Protein AF-A0A9X8VLL6-F1 (afdb_monomer_lite)

Radius of gyration: 23.76 Å; chains: 1; bounding box: 48×39×62 Å

Structure (mmCIF, N/CA/C/O backbone):
data_AF-A0A9X8VLL6-F1
#
_entry.id   AF-A0A9X8VLL6-F1
#
loop_
_atom_site.group_PDB
_atom_site.id
_atom_site.type_symbol
_atom_site.label_atom_id
_atom_site.label_alt_id
_atom_site.label_comp_id
_atom_site.label_asym_id
_atom_site.label_entity_id
_atom_site.label_seq_id
_atom_site.pdbx_PDB_ins_code
_atom_site.Cartn_x
_atom_site.Cartn_y
_atom_site.Cartn_z
_atom_site.occupancy
_atom_site.B_iso_or_equiv
_atom_site.auth_seq_id
_atom_site.auth_comp_id
_atom_site.auth_asym_id
_atom_site.auth_atom_id
_atom_site.pdbx_PDB_model_num
ATOM 1 N N . GLN A 1 1 ? 1.329 -5.544 -14.432 1.00 58.88 1 GLN A N 1
ATOM 2 C CA . GLN A 1 1 ? 2.417 -5.932 -13.503 1.00 58.88 1 GLN A CA 1
ATOM 3 C C . GLN A 1 1 ? 2.089 -5.557 -12.056 1.00 58.88 1 GLN A C 1
ATOM 5 O O . GLN A 1 1 ? 2.038 -6.454 -11.228 1.00 58.88 1 GLN A O 1
ATOM 10 N N . TYR A 1 2 ? 1.728 -4.298 -11.764 1.00 76.25 2 TYR A N 1
ATOM 11 C CA . TYR A 1 2 ? 1.207 -3.893 -10.442 1.00 76.25 2 TYR A CA 1
ATOM 12 C C . TYR A 1 2 ? -0.047 -4.681 -9.994 1.00 76.25 2 TYR A C 1
ATOM 14 O O . TYR A 1 2 ? -0.227 -4.932 -8.810 1.00 76.25 2 TYR A O 1
ATOM 22 N N . GLY A 1 3 ? -0.863 -5.179 -10.936 1.00 79.31 3 GLY A N 1
ATOM 23 C CA . GLY A 1 3 ? -1.999 -6.065 -10.634 1.00 79.31 3 GLY A CA 1
ATOM 24 C C . GLY A 1 3 ? -1.634 -7.306 -9.803 1.00 79.31 3 GLY A C 1
ATOM 25 O O . GLY A 1 3 ? -2.310 -7.588 -8.824 1.00 79.31 3 GLY A O 1
ATOM 26 N N . ARG A 1 4 ? -0.501 -7.972 -10.082 1.00 79.75 4 ARG A N 1
ATOM 27 C CA . ARG A 1 4 ? -0.050 -9.137 -9.289 1.00 79.75 4 ARG A CA 1
ATOM 28 C C . ARG A 1 4 ? 0.365 -8.762 -7.863 1.00 79.75 4 ARG A C 1
ATOM 30 O O . ARG A 1 4 ? 0.220 -9.560 -6.943 1.00 79.75 4 ARG A O 1
ATOM 37 N N . PHE A 1 5 ? 0.877 -7.546 -7.663 1.00 80.94 5 PHE A N 1
ATOM 38 C CA . PHE A 1 5 ? 1.154 -7.024 -6.322 1.00 80.94 5 PHE A CA 1
ATOM 39 C C . PHE A 1 5 ? -0.148 -6.808 -5.538 1.00 80.94 5 PHE A C 1
ATOM 41 O O . PHE A 1 5 ? -0.225 -7.165 -4.359 1.00 80.94 5 PHE A O 1
ATOM 48 N N . LEU A 1 6 ? -1.179 -6.273 -6.202 1.00 84.06 6 LEU A N 1
ATOM 49 C CA . LEU A 1 6 ? -2.507 -6.098 -5.616 1.00 84.06 6 LEU A CA 1
ATOM 50 C C . LEU A 1 6 ? -3.161 -7.444 -5.283 1.00 84.06 6 LEU A C 1
ATOM 52 O O . LEU A 1 6 ? -3.678 -7.586 -4.184 1.00 84.06 6 LEU A O 1
ATOM 56 N N . GLU A 1 7 ? -3.053 -8.453 -6.150 1.00 84.81 7 GLU A N 1
ATOM 57 C CA . GLU A 1 7 ? -3.569 -9.810 -5.894 1.00 84.81 7 GLU A CA 1
ATOM 58 C C . GLU A 1 7 ? -2.958 -10.441 -4.631 1.00 84.81 7 GLU A C 1
ATOM 60 O O . GLU A 1 7 ? -3.674 -10.965 -3.776 1.00 84.81 7 GLU A O 1
ATOM 65 N N . VAL A 1 8 ? -1.631 -10.354 -4.463 1.00 83.44 8 VAL A N 1
ATOM 66 C CA . VAL A 1 8 ? -0.967 -10.865 -3.250 1.00 83.44 8 VAL A CA 1
ATOM 67 C C . VAL A 1 8 ? -1.411 -10.090 -2.007 1.00 83.44 8 VAL A C 1
ATOM 69 O O . VAL A 1 8 ? -1.569 -10.686 -0.938 1.00 83.44 8 VAL A O 1
ATOM 72 N N . THR A 1 9 ? -1.633 -8.781 -2.139 1.00 86.88 9 THR A N 1
ATOM 73 C CA . THR A 1 9 ? -2.062 -7.916 -1.032 1.00 86.88 9 THR A CA 1
ATOM 74 C C . THR A 1 9 ? -3.523 -8.172 -0.645 1.00 86.88 9 THR A C 1
ATOM 76 O O . THR A 1 9 ? -3.816 -8.269 0.542 1.00 86.88 9 THR A O 1
ATOM 79 N N . ALA A 1 10 ? -4.415 -8.401 -1.612 1.00 88.38 10 ALA A N 1
ATOM 80 C CA . ALA A 1 10 ? -5.838 -8.666 -1.382 1.00 88.38 10 ALA A CA 1
ATOM 81 C C . ALA A 1 10 ? -6.081 -9.944 -0.555 1.00 88.38 10 ALA A C 1
ATOM 83 O O . ALA A 1 10 ? -7.022 -10.022 0.227 1.00 88.38 10 ALA A O 1
ATOM 84 N N . GLY A 1 11 ? -5.191 -10.938 -0.659 1.00 92.94 11 GLY A N 1
ATOM 85 C CA . GLY A 1 11 ? -5.267 -12.160 0.149 1.00 92.94 11 GLY A CA 1
ATOM 86 C C . GLY A 1 11 ? -4.817 -12.008 1.611 1.00 92.94 11 GLY A C 1
ATOM 87 O O . GLY A 1 11 ? -4.786 -13.005 2.332 1.00 92.94 11 GLY A O 1
ATOM 88 N N . ALA A 1 12 ? -4.398 -10.816 2.055 1.00 95.50 12 ALA A N 1
ATOM 89 C CA . ALA A 1 12 ? -3.908 -10.599 3.419 1.00 95.50 12 ALA A CA 1
ATOM 90 C C . ALA A 1 12 ? -5.000 -10.807 4.477 1.00 95.50 12 ALA A C 1
ATOM 92 O O . ALA A 1 12 ? -4.746 -11.499 5.462 1.00 95.50 12 ALA A O 1
ATOM 93 N N . GLN A 1 13 ? -6.212 -10.295 4.235 1.00 96.00 13 GLN A N 1
ATOM 94 C CA . GLN A 1 13 ? -7.343 -10.461 5.148 1.00 96.00 13 GLN A CA 1
ATOM 95 C C . GLN A 1 13 ? -7.638 -11.939 5.412 1.00 96.00 13 GLN A C 1
ATOM 97 O O . GLN A 1 13 ? -7.699 -12.355 6.563 1.00 96.00 13 GLN A O 1
ATOM 102 N N . GLN A 1 14 ? -7.756 -12.750 4.357 1.00 96.88 14 GLN A N 1
ATOM 103 C CA . GLN A 1 14 ? -8.035 -14.179 4.499 1.00 96.88 14 GLN A CA 1
ATOM 104 C C . GLN A 1 14 ? -6.956 -14.894 5.324 1.00 96.88 14 GLN A C 1
ATOM 106 O O . GLN A 1 14 ? -7.281 -15.698 6.192 1.00 96.88 14 GLN A O 1
ATOM 111 N N . ARG A 1 15 ? -5.674 -14.600 5.070 1.00 96.94 15 ARG A N 1
ATOM 112 C CA . ARG A 1 15 ? -4.561 -15.199 5.825 1.00 96.94 15 ARG A CA 1
ATOM 113 C C . ARG A 1 15 ? -4.604 -14.824 7.305 1.00 96.94 15 ARG A C 1
ATOM 115 O O . ARG A 1 15 ? -4.350 -15.681 8.145 1.00 96.94 15 ARG A O 1
ATOM 122 N N . PHE A 1 16 ? -4.936 -13.569 7.608 1.00 97.50 16 PHE A N 1
ATOM 123 C CA . PHE A 1 16 ? -5.140 -13.101 8.977 1.00 97.50 16 PHE A CA 1
ATOM 124 C C . PHE A 1 16 ? -6.319 -13.823 9.643 1.00 97.50 16 PHE A C 1
ATOM 126 O O . PHE A 1 16 ? -6.160 -14.379 10.724 1.00 97.50 16 PHE A O 1
ATOM 133 N N . GLU A 1 17 ? -7.472 -13.896 8.973 1.00 97.06 17 GLU A N 1
ATOM 134 C CA . GLU A 1 17 ? -8.680 -14.541 9.505 1.00 97.06 17 GLU A CA 1
ATOM 135 C C . GLU A 1 17 ? -8.493 -16.045 9.764 1.00 97.06 17 GLU A C 1
ATOM 137 O O . GLU A 1 17 ? -9.099 -16.600 10.674 1.00 97.06 17 GLU A O 1
ATOM 142 N N . GLN A 1 18 ? -7.640 -16.707 8.980 1.00 97.44 18 GLN A N 1
ATOM 143 C CA . GLN A 1 18 ? -7.292 -18.122 9.148 1.00 97.44 18 GLN A CA 1
ATOM 144 C C . GLN A 1 18 ? -6.139 -18.355 10.134 1.00 97.44 18 GLN A C 1
ATOM 146 O O . GLN A 1 18 ? -5.758 -19.503 10.357 1.00 97.44 18 GLN A O 1
ATOM 151 N N . ALA A 1 19 ? -5.559 -17.290 10.695 1.00 96.94 19 ALA A N 1
ATOM 152 C CA . ALA A 1 19 ? -4.353 -17.347 11.514 1.00 96.94 19 ALA A CA 1
ATOM 153 C C . ALA A 1 19 ? -3.170 -18.077 10.833 1.00 96.94 19 ALA A C 1
ATOM 155 O O . ALA A 1 19 ? -2.316 -18.669 11.501 1.00 96.94 19 ALA A O 1
ATOM 156 N N . ASP A 1 20 ? -3.087 -18.028 9.497 1.00 97.25 20 ASP A N 1
ATOM 157 C CA . ASP A 1 20 ? -2.029 -18.680 8.716 1.00 97.25 20 ASP A CA 1
ATOM 158 C C . ASP A 1 20 ? -0.778 -17.790 8.649 1.00 97.25 20 ASP A C 1
ATOM 160 O O . ASP A 1 20 ? -0.418 -17.185 7.631 1.00 97.25 20 ASP A O 1
ATOM 164 N N . TRP A 1 21 ? -0.104 -17.680 9.792 1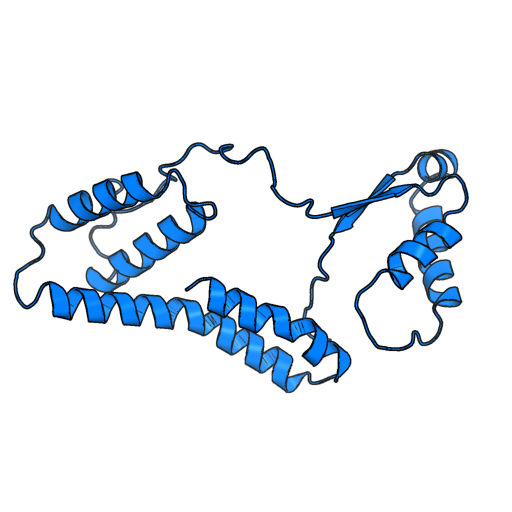.00 96.25 21 TRP A N 1
ATOM 165 C CA . TRP A 1 21 ? 1.108 -16.877 9.949 1.00 96.25 21 TRP A CA 1
ATOM 166 C C . TRP A 1 21 ? 2.256 -17.316 9.027 1.00 96.25 21 TRP A C 1
ATOM 168 O O . TRP A 1 21 ? 2.931 -16.438 8.474 1.00 96.25 21 TRP A O 1
ATOM 178 N N . PRO A 1 22 ? 2.493 -18.626 8.797 1.00 96.19 22 PRO A N 1
ATOM 179 C CA . PRO A 1 22 ? 3.447 -19.067 7.786 1.00 96.19 22 PRO A CA 1
ATOM 180 C C . PRO A 1 22 ? 3.117 -18.526 6.387 1.00 96.19 22 PRO A C 1
ATOM 182 O O . PRO A 1 22 ? 4.016 -18.015 5.707 1.00 96.19 22 PRO A O 1
ATOM 185 N N . ALA A 1 23 ? 1.848 -18.551 5.965 1.00 94.94 23 ALA A N 1
ATOM 186 C CA . ALA A 1 23 ? 1.454 -17.999 4.672 1.00 94.94 23 ALA A CA 1
ATOM 187 C C . ALA A 1 23 ? 1.572 -16.473 4.610 1.00 94.94 23 ALA A C 1
ATOM 189 O O . ALA A 1 23 ? 1.914 -15.953 3.546 1.00 94.94 23 ALA A O 1
ATOM 190 N N . VAL A 1 24 ? 1.361 -15.739 5.711 1.00 93.44 24 VAL A N 1
ATOM 191 C CA . VAL A 1 24 ? 1.638 -14.287 5.769 1.00 93.44 24 VAL A CA 1
ATOM 192 C C . VAL A 1 24 ? 3.110 -14.008 5.445 1.00 93.44 24 VAL A C 1
ATOM 194 O O . VAL A 1 24 ? 3.412 -13.192 4.568 1.00 93.44 24 VAL A O 1
ATOM 197 N N . GLN A 1 25 ? 4.035 -14.730 6.084 1.00 91.75 25 GLN A N 1
ATOM 198 C CA . GLN A 1 25 ? 5.473 -14.576 5.828 1.00 91.75 25 GLN A CA 1
ATOM 199 C C . GLN A 1 25 ? 5.843 -14.973 4.393 1.00 91.75 25 GLN A C 1
ATOM 201 O O . GLN A 1 25 ? 6.623 -14.286 3.726 1.00 91.75 25 GLN A O 1
ATOM 206 N N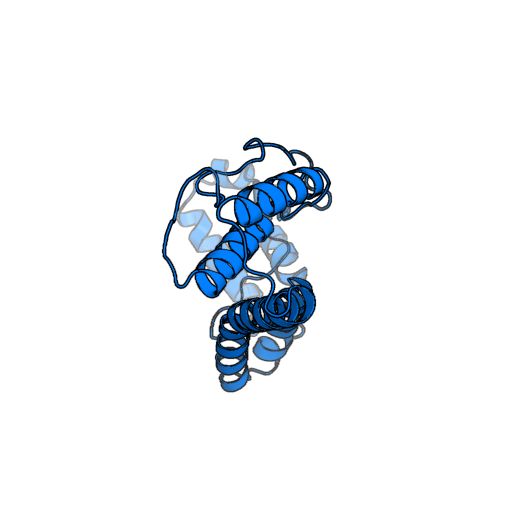 . GLN A 1 26 ? 5.264 -16.061 3.879 1.00 92.75 26 GLN A N 1
ATOM 207 C CA . GLN A 1 26 ? 5.510 -16.500 2.507 1.00 92.75 26 GLN A CA 1
ATOM 208 C C . GLN A 1 26 ? 4.972 -15.493 1.479 1.00 92.75 26 GLN A C 1
ATOM 210 O O . GLN A 1 26 ? 5.645 -15.214 0.485 1.00 92.75 26 GLN A O 1
ATOM 215 N N . ALA A 1 27 ? 3.785 -14.927 1.710 1.00 91.44 27 ALA A N 1
ATOM 216 C CA . ALA A 1 27 ? 3.185 -13.915 0.847 1.00 91.44 27 ALA A CA 1
ATOM 217 C C . ALA A 1 27 ? 4.048 -12.649 0.787 1.00 91.44 27 ALA A C 1
ATOM 219 O O . ALA A 1 27 ? 4.275 -12.125 -0.302 1.00 91.44 27 ALA A O 1
ATOM 220 N N . MET A 1 28 ? 4.605 -12.210 1.920 1.00 89.31 28 MET A N 1
ATOM 221 C CA . MET A 1 28 ? 5.536 -11.080 1.962 1.00 89.31 28 MET A CA 1
ATOM 222 C C . MET A 1 28 ? 6.785 -11.333 1.105 1.00 89.31 28 MET A C 1
ATOM 224 O O . MET A 1 28 ? 7.132 -10.502 0.265 1.00 89.31 28 MET A O 1
ATOM 228 N N . LYS A 1 29 ? 7.416 -12.510 1.239 1.00 88.94 29 LYS A N 1
ATOM 229 C CA . LYS A 1 29 ? 8.570 -12.902 0.404 1.00 88.94 29 LYS A CA 1
ATOM 230 C C . LYS A 1 29 ? 8.215 -12.924 -1.084 1.00 88.94 29 LYS A C 1
ATOM 232 O O . LYS A 1 29 ? 8.927 -12.340 -1.898 1.00 88.94 29 LYS A O 1
ATOM 237 N N . LYS A 1 30 ? 7.082 -13.540 -1.444 1.00 87.88 30 LYS A N 1
ATOM 238 C CA . LYS A 1 30 ? 6.572 -13.561 -2.828 1.00 87.88 30 LYS A CA 1
ATOM 239 C C . LYS A 1 30 ? 6.378 -12.142 -3.369 1.00 87.88 30 LYS A C 1
ATOM 241 O O . LYS A 1 30 ? 6.775 -11.864 -4.497 1.00 87.88 30 LYS A O 1
ATOM 246 N N . ARG A 1 31 ? 5.816 -11.237 -2.562 1.00 86.12 31 ARG A N 1
ATOM 247 C CA . ARG A 1 31 ? 5.568 -9.842 -2.943 1.00 86.12 31 ARG A CA 1
ATOM 248 C C . ARG A 1 31 ? 6.854 -9.081 -3.260 1.00 86.12 31 ARG A C 1
ATOM 250 O O . ARG A 1 31 ? 6.871 -8.332 -4.229 1.00 86.12 31 ARG A O 1
ATOM 257 N N . ILE A 1 32 ? 7.916 -9.296 -2.483 1.00 84.50 32 ILE A N 1
ATOM 258 C CA . ILE A 1 32 ? 9.234 -8.689 -2.729 1.00 84.50 32 ILE A CA 1
ATOM 259 C C . ILE A 1 32 ? 9.812 -9.190 -4.062 1.00 84.50 32 ILE A C 1
ATOM 261 O O . ILE A 1 32 ? 10.225 -8.389 -4.895 1.00 84.50 32 ILE A O 1
ATOM 265 N N . HIS A 1 33 ? 9.758 -10.501 -4.318 1.00 88.00 33 HIS A N 1
ATOM 266 C CA . HIS A 1 33 ? 10.301 -11.083 -5.551 1.00 88.00 33 HIS A CA 1
ATOM 267 C C . HIS A 1 33 ? 9.495 -10.760 -6.818 1.00 88.00 33 HIS A C 1
ATOM 269 O O . HIS A 1 33 ? 10.040 -10.842 -7.919 1.00 88.00 33 HIS A O 1
ATOM 275 N N . LEU A 1 34 ? 8.213 -10.389 -6.699 1.00 88.31 34 LEU A N 1
ATOM 276 C CA . LEU A 1 34 ? 7.371 -10.066 -7.854 1.00 88.31 34 LEU A CA 1
ATOM 277 C C . LEU A 1 34 ? 7.946 -8.923 -8.692 1.00 88.31 34 LEU A C 1
ATOM 279 O O . LEU A 1 34 ? 7.874 -8.991 -9.918 1.00 88.31 34 LEU A O 1
ATOM 283 N N . TYR A 1 35 ? 8.492 -7.891 -8.050 1.00 87.88 35 TYR A N 1
ATOM 284 C CA . TYR A 1 35 ? 9.038 -6.735 -8.753 1.00 87.88 35 TYR A CA 1
ATOM 285 C C . TYR A 1 35 ? 10.250 -7.134 -9.603 1.00 87.88 35 TYR A C 1
ATOM 287 O O . TYR A 1 35 ? 10.214 -7.009 -10.829 1.00 87.88 35 TYR A O 1
ATOM 295 N N . ASP A 1 36 ? 11.263 -7.727 -8.968 1.00 89.19 36 ASP A N 1
ATOM 296 C CA . ASP A 1 36 ? 12.490 -8.178 -9.634 1.00 89.19 36 ASP A CA 1
ATOM 297 C C . ASP A 1 36 ? 12.217 -9.188 -10.749 1.00 89.19 36 ASP A C 1
ATOM 299 O O . ASP A 1 36 ? 12.849 -9.142 -11.807 1.00 89.19 36 ASP A O 1
ATOM 303 N N . HIS A 1 37 ? 11.248 -10.082 -10.540 1.00 91.50 37 HIS A N 1
ATOM 304 C CA . HIS A 1 37 ? 10.840 -11.051 -11.547 1.00 91.50 37 HIS A CA 1
ATOM 305 C C . HIS A 1 37 ? 10.320 -10.368 -12.819 1.00 91.50 37 HIS A C 1
ATOM 307 O O . HIS A 1 37 ? 10.745 -10.720 -13.918 1.00 91.50 37 HIS A O 1
ATOM 313 N N . HIS A 1 38 ? 9.440 -9.369 -12.694 1.00 91.50 38 HIS A N 1
ATOM 314 C CA . HIS A 1 38 ? 8.905 -8.669 -13.866 1.00 91.50 38 HIS A CA 1
ATOM 315 C C . HIS A 1 38 ? 9.947 -7.783 -14.546 1.00 91.50 38 HIS A C 1
ATOM 317 O O . HIS A 1 38 ? 9.960 -7.719 -15.774 1.00 91.50 38 HIS A O 1
ATOM 323 N N . VAL A 1 39 ? 10.845 -7.154 -13.780 1.00 93.12 39 VAL A N 1
ATOM 324 C CA . VAL A 1 39 ? 12.000 -6.447 -14.351 1.00 93.12 39 VAL A CA 1
ATOM 325 C C . VAL A 1 39 ? 12.831 -7.414 -15.197 1.00 93.12 39 VAL A C 1
ATOM 327 O O . VAL A 1 39 ? 13.136 -7.114 -16.347 1.00 93.12 39 VAL A O 1
ATOM 330 N N . GLY A 1 40 ? 13.146 -8.602 -14.669 1.00 92.56 40 GLY A N 1
ATOM 331 C CA . GLY A 1 40 ? 13.876 -9.640 -15.401 1.00 92.56 40 GLY A CA 1
ATOM 332 C C . GLY A 1 40 ? 13.172 -10.087 -16.685 1.00 92.56 40 GLY A C 1
ATOM 333 O O . GLY A 1 40 ? 13.810 -10.154 -17.731 1.00 92.56 40 GLY A O 1
ATOM 334 N N . LEU A 1 41 ? 11.858 -10.328 -16.633 1.00 93.62 41 LEU A N 1
ATOM 335 C CA . LEU A 1 41 ? 11.073 -10.706 -17.814 1.00 93.62 41 LEU A CA 1
ATOM 336 C C . LEU A 1 41 ? 11.129 -9.645 -18.918 1.00 93.62 41 LEU A C 1
ATOM 338 O O . LEU A 1 41 ? 11.377 -9.984 -20.072 1.00 93.62 41 LEU A O 1
ATOM 342 N N . VAL A 1 42 ? 10.931 -8.369 -18.571 1.00 92.31 42 VAL A N 1
ATOM 343 C CA . VAL A 1 42 ? 10.984 -7.268 -19.547 1.00 92.31 42 VAL A CA 1
ATOM 344 C C . VAL A 1 42 ? 12.385 -7.138 -20.142 1.00 92.31 42 VAL A C 1
ATOM 346 O O . VAL A 1 42 ? 12.522 -6.937 -21.344 1.00 92.31 42 VAL A O 1
ATOM 349 N N . VAL A 1 43 ? 13.432 -7.305 -19.332 1.00 90.56 43 VAL A N 1
ATOM 350 C CA . VAL A 1 43 ? 14.823 -7.287 -19.807 1.00 90.56 43 VAL A CA 1
ATOM 351 C C . VAL A 1 43 ? 15.076 -8.384 -20.841 1.00 90.56 43 VAL A C 1
ATOM 353 O O . VAL A 1 43 ? 15.655 -8.099 -21.888 1.00 90.56 43 VAL A O 1
ATOM 356 N N . GLU A 1 44 ? 14.633 -9.617 -20.589 1.00 90.75 44 GLU A N 1
ATOM 357 C CA . GLU A 1 44 ? 14.792 -10.713 -21.553 1.00 90.75 44 GLU A CA 1
ATOM 358 C C . GLU A 1 44 ? 13.969 -10.482 -22.829 1.00 90.75 44 GLU A C 1
ATOM 360 O O . GLU A 1 44 ? 14.478 -10.678 -23.930 1.00 90.75 44 GLU A O 1
ATOM 365 N N . GLN A 1 45 ? 12.741 -9.967 -22.709 1.00 90.56 45 GLN A N 1
ATOM 366 C CA . GLN A 1 45 ? 11.929 -9.587 -23.870 1.00 90.56 45 GLN A CA 1
ATOM 367 C C . GLN A 1 45 ? 12.617 -8.524 -24.730 1.00 90.56 45 GLN A C 1
ATOM 369 O O . GLN A 1 45 ? 12.680 -8.673 -25.949 1.00 90.56 45 GLN A O 1
ATOM 374 N N . LEU A 1 46 ? 13.168 -7.477 -24.108 1.00 87.50 46 LEU A N 1
ATOM 375 C CA . LEU A 1 46 ? 13.881 -6.422 -24.823 1.00 87.50 46 LEU A CA 1
ATOM 376 C C . LEU A 1 46 ? 15.098 -6.980 -25.563 1.00 87.50 46 LEU A C 1
ATOM 378 O O . LEU A 1 46 ? 15.251 -6.679 -26.743 1.00 87.50 46 LEU A O 1
ATOM 382 N N . LYS A 1 47 ? 15.894 -7.852 -24.927 1.00 84.69 47 LYS A N 1
ATOM 383 C CA . LYS A 1 47 ? 17.031 -8.528 -25.579 1.00 84.69 47 LYS A CA 1
ATOM 384 C C . LYS A 1 47 ? 16.603 -9.340 -26.804 1.00 84.69 47 LYS A C 1
ATOM 386 O O . LYS A 1 47 ? 17.289 -9.310 -27.823 1.00 84.69 47 LYS A O 1
ATOM 391 N N . CYS A 1 48 ? 15.480 -10.056 -26.725 1.00 86.69 48 CYS A N 1
ATOM 392 C CA . CYS A 1 48 ? 14.951 -10.812 -27.861 1.00 86.69 48 CYS A CA 1
ATOM 393 C C . CYS A 1 48 ? 14.469 -9.898 -28.997 1.00 86.69 48 CYS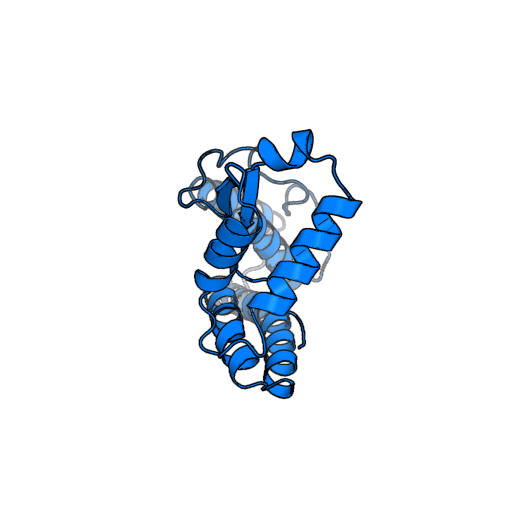 A C 1
ATOM 395 O O . CYS A 1 48 ? 14.750 -10.183 -30.158 1.00 86.69 48 CYS A O 1
ATOM 397 N N . ILE A 1 49 ? 13.768 -8.804 -28.675 1.00 85.12 49 ILE A N 1
ATOM 398 C CA . ILE A 1 49 ? 13.218 -7.858 -29.661 1.00 85.12 49 ILE A CA 1
ATOM 399 C C . ILE A 1 49 ? 14.336 -7.105 -30.393 1.00 85.12 49 ILE A C 1
ATOM 401 O O . ILE A 1 49 ? 14.261 -6.911 -31.605 1.00 85.12 49 ILE A O 1
ATOM 405 N N . THR A 1 50 ? 15.375 -6.675 -29.675 1.00 77.88 50 THR A N 1
ATOM 406 C CA . THR A 1 50 ? 16.475 -5.892 -30.257 1.00 77.88 50 THR A CA 1
ATOM 407 C C . THR A 1 50 ? 17.510 -6.774 -30.962 1.00 77.88 50 THR A C 1
ATOM 409 O O . THR A 1 50 ? 18.251 -6.295 -31.820 1.00 77.88 50 THR A O 1
ATOM 412 N N . GLY A 1 51 ? 17.562 -8.073 -30.645 1.00 70.56 51 GLY A N 1
ATOM 413 C CA . GLY A 1 51 ? 18.565 -9.000 -31.171 1.00 70.56 51 GLY A CA 1
ATOM 414 C C . GLY A 1 51 ? 19.996 -8.567 -30.818 1.00 70.56 51 GLY A C 1
ATOM 415 O O . GLY A 1 51 ? 20.230 -7.941 -29.787 1.00 70.56 51 GLY A O 1
ATOM 416 N N . GLN A 1 52 ? 20.966 -8.864 -31.694 1.00 59.25 52 GLN A N 1
ATOM 417 C CA . GLN A 1 52 ? 22.347 -8.352 -31.591 1.00 59.25 52 GLN A CA 1
ATOM 418 C C . GLN A 1 52 ? 22.497 -6.887 -32.040 1.00 59.25 52 GLN A C 1
ATOM 420 O O . GLN A 1 52 ? 23.614 -6.366 -32.025 1.00 59.25 52 GLN A O 1
ATOM 425 N N . LYS A 1 53 ? 21.419 -6.210 -32.474 1.00 60.06 53 LYS A N 1
ATOM 426 C CA . LYS A 1 53 ? 21.522 -4.797 -32.844 1.00 60.06 53 LYS A CA 1
ATOM 427 C C . LYS A 1 53 ? 21.829 -4.013 -31.577 1.00 60.06 53 LYS A C 1
ATOM 429 O O . LYS A 1 53 ? 21.021 -3.949 -30.655 1.00 60.06 53 LYS A O 1
ATOM 434 N N . TYR A 1 54 ? 23.049 -3.490 -31.548 1.00 58.84 54 TYR A N 1
ATOM 435 C CA . TYR A 1 54 ? 23.571 -2.682 -30.465 1.00 58.84 54 TYR A CA 1
ATOM 436 C C . TYR A 1 54 ? 22.577 -1.573 -30.128 1.00 58.84 54 TYR A C 1
ATOM 438 O O . TYR A 1 54 ? 22.093 -0.868 -31.015 1.00 58.84 54 TYR A O 1
ATOM 446 N N . PHE A 1 55 ? 22.311 -1.404 -28.837 1.00 68.00 55 PHE A N 1
ATOM 447 C CA . PHE A 1 55 ? 21.831 -0.134 -28.327 1.00 68.00 55 PHE A CA 1
ATOM 448 C C . PHE A 1 55 ? 22.908 0.893 -28.680 1.00 68.00 55 PHE A C 1
ATOM 450 O O . PHE A 1 55 ? 23.994 0.866 -28.096 1.00 68.00 55 PHE A O 1
ATOM 457 N N . ASP A 1 56 ? 22.662 1.743 -29.678 1.00 74.06 56 ASP A N 1
ATOM 458 C CA . ASP A 1 56 ? 23.483 2.942 -29.813 1.00 74.06 56 ASP A CA 1
ATOM 459 C C . ASP A 1 56 ? 23.403 3.749 -28.504 1.00 74.06 56 ASP A C 1
ATOM 461 O O . ASP A 1 56 ? 22.488 3.562 -27.693 1.00 74.06 56 ASP A O 1
ATOM 465 N N . ALA A 1 57 ? 24.393 4.609 -28.261 1.00 74.75 57 ALA A N 1
ATOM 466 C CA . ALA A 1 57 ? 24.518 5.314 -26.985 1.00 74.75 57 ALA A CA 1
ATOM 467 C C . ALA A 1 57 ? 23.273 6.154 -26.625 1.00 74.75 57 ALA A C 1
ATOM 469 O O . ALA A 1 57 ? 23.017 6.377 -25.438 1.00 74.75 57 ALA A O 1
ATOM 470 N N . ASP A 1 58 ? 22.493 6.550 -27.635 1.00 82.94 58 ASP A N 1
ATOM 471 C CA . ASP A 1 58 ? 21.323 7.420 -27.527 1.00 82.94 58 ASP A CA 1
ATOM 472 C C . ASP A 1 58 ? 19.999 6.646 -27.446 1.00 82.94 58 ASP A C 1
ATOM 474 O O . ASP A 1 58 ? 18.950 7.224 -27.145 1.00 82.94 58 ASP A O 1
ATOM 478 N N . PHE A 1 59 ? 20.010 5.335 -27.703 1.00 83.81 59 PHE A N 1
ATOM 479 C CA . PHE A 1 59 ? 18.818 4.494 -27.691 1.00 83.81 59 PHE A CA 1
ATOM 480 C C . PHE A 1 59 ? 18.024 4.624 -26.384 1.00 83.81 59 PHE A C 1
ATOM 482 O O . PHE A 1 59 ? 16.809 4.827 -26.460 1.00 83.81 59 PHE A O 1
ATOM 489 N N . PRO A 1 60 ? 18.646 4.577 -25.188 1.00 85.94 60 PRO A N 1
ATOM 490 C CA . PRO A 1 60 ? 17.894 4.702 -23.947 1.00 85.94 60 PRO A CA 1
ATOM 491 C C . PRO A 1 60 ? 17.203 6.052 -23.795 1.00 85.94 60 PRO A C 1
ATOM 493 O O . PRO A 1 60 ? 16.070 6.097 -23.323 1.00 85.94 60 PRO A O 1
ATOM 496 N N . SER A 1 61 ? 17.845 7.132 -24.241 1.00 89.81 61 SER A N 1
ATOM 497 C CA . SER A 1 61 ? 17.278 8.479 -24.197 1.00 89.81 61 SER A CA 1
ATOM 498 C C . SER A 1 61 ? 16.046 8.582 -25.104 1.00 89.81 61 SER A C 1
ATOM 500 O O . SER A 1 61 ? 15.033 9.154 -24.702 1.00 89.81 61 SER A O 1
ATOM 502 N N . ARG A 1 62 ? 16.065 7.936 -26.282 1.00 90.81 62 ARG A N 1
ATOM 503 C CA . ARG A 1 62 ? 14.886 7.852 -27.168 1.00 90.81 62 ARG A CA 1
ATOM 504 C C . ARG A 1 62 ? 13.746 7.043 -26.550 1.00 90.81 62 ARG A C 1
ATOM 506 O O . ARG A 1 62 ? 12.598 7.475 -26.595 1.00 90.81 62 ARG A O 1
ATOM 513 N N . VAL A 1 63 ? 14.047 5.892 -25.945 1.00 91.06 63 VAL A N 1
ATOM 514 C CA . VAL A 1 63 ? 13.025 5.077 -25.265 1.00 91.06 63 VAL A CA 1
ATOM 515 C C . VAL A 1 63 ? 12.443 5.828 -24.069 1.00 91.06 63 VAL A C 1
ATOM 517 O O . VAL A 1 63 ? 11.231 5.799 -23.874 1.00 91.06 63 VAL A O 1
ATOM 520 N N . LYS A 1 64 ? 13.276 6.537 -23.297 1.00 94.19 64 LYS A N 1
ATOM 521 C CA . LYS A 1 64 ? 12.822 7.372 -22.184 1.00 94.19 64 LYS A CA 1
ATOM 522 C C . LYS A 1 64 ? 11.878 8.477 -22.659 1.00 94.19 64 LYS A C 1
ATOM 524 O O . LYS A 1 64 ? 10.854 8.675 -22.019 1.00 94.19 64 LYS A O 1
ATOM 529 N N . ALA A 1 65 ? 12.186 9.156 -23.767 1.00 95.06 65 ALA A N 1
ATOM 530 C CA . ALA A 1 65 ? 11.315 10.187 -24.336 1.00 95.06 65 ALA A CA 1
ATOM 531 C C . ALA A 1 65 ? 9.924 9.627 -24.677 1.00 95.06 65 ALA A C 1
ATOM 533 O O . ALA A 1 65 ? 8.922 10.145 -24.198 1.00 95.06 65 ALA A O 1
ATOM 534 N N . VAL A 1 66 ? 9.866 8.490 -25.380 1.00 94.75 66 VAL A N 1
ATOM 535 C CA . VAL A 1 66 ? 8.589 7.813 -25.667 1.00 94.75 66 VAL A CA 1
ATOM 536 C C . VAL A 1 66 ? 7.888 7.370 -24.379 1.00 94.75 66 VAL A C 1
ATOM 538 O O . VAL A 1 66 ? 6.671 7.461 -24.276 1.00 94.75 66 VAL A O 1
ATOM 541 N N . TYR A 1 67 ? 8.634 6.897 -23.377 1.00 95.62 67 TYR A N 1
ATOM 542 C CA . TYR A 1 67 ? 8.056 6.509 -22.091 1.00 95.62 67 TYR A CA 1
ATOM 543 C C . TYR A 1 67 ? 7.424 7.705 -21.375 1.00 95.62 67 TYR A C 1
ATOM 545 O O . TYR A 1 67 ? 6.316 7.566 -20.869 1.00 95.62 67 TYR A O 1
ATOM 553 N N . ILE A 1 68 ? 8.083 8.873 -21.380 1.00 95.31 68 ILE A N 1
ATOM 554 C CA . ILE A 1 68 ? 7.549 10.132 -20.836 1.00 95.31 68 ILE A CA 1
ATOM 555 C C . ILE A 1 68 ? 6.207 10.464 -21.481 1.00 95.31 68 ILE A C 1
ATOM 557 O O . ILE A 1 68 ? 5.272 10.773 -20.752 1.00 95.31 68 ILE A O 1
ATOM 561 N N . ASP A 1 69 ? 6.083 10.331 -22.802 1.00 95.44 69 ASP A N 1
ATOM 562 C CA . ASP A 1 69 ? 4.844 10.641 -23.529 1.00 95.44 69 ASP A CA 1
ATOM 563 C C . ASP A 1 69 ? 3.666 9.724 -23.149 1.00 95.44 69 ASP A C 1
ATOM 565 O O . ASP A 1 69 ? 2.507 10.084 -23.350 1.00 95.44 69 ASP A O 1
ATOM 569 N N . LEU A 1 70 ? 3.936 8.553 -22.558 1.00 95.19 70 LEU A N 1
ATOM 570 C CA . LEU A 1 70 ? 2.918 7.612 -22.072 1.00 95.19 70 LEU A CA 1
ATOM 571 C C . LEU A 1 70 ? 2.503 7.855 -20.612 1.00 95.19 70 LEU A C 1
ATOM 573 O O . LEU A 1 70 ? 1.487 7.320 -20.164 1.00 95.19 70 LEU A O 1
ATOM 577 N N . LEU A 1 71 ? 3.283 8.625 -19.848 1.00 93.44 71 LEU A N 1
ATOM 578 C CA . LEU A 1 71 ? 3.024 8.885 -18.430 1.00 93.44 71 LEU A CA 1
ATOM 579 C C . LEU A 1 71 ? 1.893 9.879 -18.132 1.00 93.44 71 LEU A C 1
ATOM 581 O O . LEU A 1 71 ? 1.347 9.775 -17.028 1.00 93.44 71 LEU A O 1
ATOM 585 N N . PRO A 1 72 ? 1.484 10.796 -19.037 1.00 90.50 72 PRO A N 1
ATOM 586 C CA . PRO A 1 72 ? 0.366 11.677 -18.793 1.00 90.50 72 PRO A CA 1
ATOM 587 C C . PRO A 1 72 ? -0.870 10.936 -18.257 1.00 90.50 72 PRO A C 1
ATOM 589 O O . PRO A 1 72 ? -1.271 11.123 -17.115 1.00 90.50 72 PRO A O 1
ATOM 592 N N . ASP A 1 73 ? -1.466 9.999 -18.962 1.00 87.62 73 ASP A N 1
ATOM 593 C CA . ASP A 1 73 ? -2.734 9.448 -18.456 1.00 87.62 73 ASP A CA 1
ATOM 594 C C . ASP A 1 73 ? -2.554 8.232 -17.537 1.00 87.62 73 ASP A C 1
ATOM 596 O O . ASP A 1 73 ? -3.513 7.523 -17.231 1.00 87.62 73 ASP A O 1
ATOM 600 N N . TYR A 1 74 ? -1.331 7.995 -17.045 1.00 89.69 74 TYR A N 1
ATOM 601 C CA . TYR A 1 74 ? -1.008 6.852 -16.199 1.00 89.69 74 TYR A CA 1
ATOM 602 C C . TYR A 1 74 ? -1.020 7.211 -14.695 1.00 89.69 74 TYR A C 1
ATOM 604 O O . TYR A 1 74 ? -0.106 7.881 -14.213 1.00 89.69 74 TYR A O 1
ATOM 612 N N . PRO A 1 75 ? -1.984 6.711 -13.888 1.00 86.19 75 PRO A N 1
ATOM 613 C CA . PRO A 1 75 ? -2.180 7.159 -12.498 1.00 86.19 75 PRO A CA 1
ATOM 614 C C . PRO A 1 75 ? -1.064 6.824 -11.503 1.00 86.19 75 PRO A C 1
ATOM 616 O O . PRO A 1 75 ? -1.080 7.322 -10.387 1.00 86.19 75 PRO A O 1
ATOM 619 N N . ARG A 1 76 ? -0.148 5.919 -11.862 1.00 88.56 76 ARG A N 1
ATOM 620 C CA . ARG A 1 76 ? 0.957 5.443 -11.007 1.00 88.56 76 ARG A CA 1
ATOM 621 C C . ARG A 1 76 ? 2.292 5.727 -11.687 1.00 88.56 76 ARG A C 1
ATOM 623 O O . ARG A 1 76 ? 3.114 4.816 -11.841 1.00 88.56 76 ARG A O 1
ATOM 630 N N . PHE A 1 77 ? 2.440 6.935 -12.224 1.00 92.06 77 PHE A N 1
ATOM 631 C CA . PHE A 1 77 ? 3.600 7.309 -13.032 1.00 92.06 77 PHE A CA 1
ATOM 632 C C . PHE A 1 77 ? 4.894 7.183 -12.226 1.00 92.06 77 PHE A C 1
ATOM 634 O O . PHE A 1 77 ? 5.868 6.671 -12.758 1.00 92.06 77 PHE A O 1
ATOM 641 N N . GLU A 1 78 ? 4.891 7.504 -10.931 1.00 90.94 78 GLU A N 1
ATOM 642 C CA . GLU A 1 78 ? 6.082 7.411 -10.082 1.00 90.94 78 GLU A CA 1
ATOM 643 C C . GLU A 1 78 ? 6.605 5.966 -9.959 1.00 90.94 78 GLU A C 1
ATOM 645 O O . GLU A 1 78 ? 7.813 5.701 -9.972 1.00 90.94 78 GLU A O 1
ATOM 650 N N . ILE A 1 79 ? 5.689 4.992 -9.921 1.00 91.94 79 ILE A N 1
ATOM 651 C CA . ILE A 1 79 ? 6.033 3.564 -9.914 1.00 91.94 79 ILE A CA 1
ATOM 652 C C . ILE A 1 79 ? 6.516 3.130 -11.302 1.00 91.94 79 ILE A C 1
ATOM 654 O O . ILE A 1 79 ? 7.439 2.323 -11.408 1.00 91.94 79 ILE A O 1
ATOM 658 N N . ALA A 1 80 ? 5.905 3.653 -12.366 1.00 93.88 80 ALA A N 1
ATOM 659 C CA . ALA A 1 80 ? 6.318 3.388 -13.742 1.00 93.88 80 ALA A CA 1
ATOM 660 C C . ALA A 1 80 ? 7.737 3.917 -14.028 1.00 93.88 80 ALA A C 1
ATOM 662 O O . ALA A 1 80 ? 8.563 3.177 -14.557 1.00 93.88 80 ALA A O 1
ATOM 663 N N . GLU A 1 81 ? 8.067 5.134 -13.593 1.00 95.31 81 GLU A N 1
ATOM 664 C CA . GLU A 1 81 ? 9.413 5.716 -13.683 1.00 95.31 81 GLU A CA 1
ATOM 665 C C . GLU A 1 81 ? 10.449 4.879 -12.915 1.00 95.31 81 GLU A C 1
ATOM 667 O O . GLU A 1 81 ? 11.516 4.550 -13.438 1.00 95.31 81 GLU A O 1
ATOM 672 N N . SER A 1 82 ? 10.111 4.434 -11.701 1.00 94.75 82 SER A N 1
ATOM 673 C CA . SER A 1 82 ? 10.968 3.530 -10.919 1.00 94.75 82 SER A CA 1
ATOM 674 C C . SER A 1 82 ? 11.176 2.173 -11.611 1.00 94.75 82 SER A C 1
ATOM 676 O O . SER A 1 82 ? 12.291 1.632 -11.626 1.00 94.75 82 SER A O 1
ATOM 678 N N . PHE A 1 83 ? 10.121 1.632 -12.230 1.00 94.56 83 PHE A N 1
ATOM 679 C CA . PHE A 1 83 ? 10.184 0.397 -13.011 1.00 94.56 83 PHE A CA 1
ATOM 680 C C . PHE A 1 83 ? 11.085 0.554 -14.237 1.00 94.56 83 PHE A C 1
ATOM 682 O O . PHE A 1 83 ? 11.954 -0.290 -14.468 1.00 94.56 83 PHE A O 1
ATOM 689 N N . PHE A 1 84 ? 10.946 1.662 -14.969 1.00 95.19 84 PHE A N 1
ATOM 690 C CA . PHE A 1 84 ? 11.832 2.017 -16.073 1.00 95.19 84 PHE A CA 1
ATOM 691 C C . PHE A 1 84 ? 13.294 2.050 -15.618 1.00 95.19 84 PHE A C 1
ATOM 693 O O . PHE A 1 84 ? 14.140 1.377 -16.211 1.00 95.19 84 PHE A O 1
ATOM 700 N N . ASN A 1 85 ? 13.587 2.758 -14.521 1.00 95.12 85 ASN A N 1
ATOM 701 C CA . ASN A 1 85 ? 14.942 2.856 -13.978 1.00 95.12 85 ASN A CA 1
ATOM 702 C C . ASN A 1 85 ? 15.527 1.478 -13.645 1.00 95.12 85 ASN A C 1
ATOM 704 O O . ASN A 1 85 ? 16.704 1.214 -13.888 1.00 95.12 85 ASN A O 1
ATOM 708 N N . SER A 1 86 ? 14.698 0.575 -13.122 1.00 94.56 86 SER A N 1
ATOM 709 C CA . SER A 1 86 ? 15.113 -0.784 -12.764 1.00 94.56 86 SER A CA 1
ATOM 710 C C . SER A 1 86 ? 15.448 -1.629 -13.999 1.00 94.56 86 SER A C 1
ATOM 712 O O . SER A 1 86 ? 16.449 -2.348 -14.002 1.00 94.56 86 SER A O 1
ATOM 714 N N . VAL A 1 87 ? 14.655 -1.513 -15.071 1.00 93.06 87 VAL A N 1
ATOM 715 C CA . VAL A 1 87 ? 14.922 -2.176 -16.359 1.00 93.06 87 VAL A CA 1
ATOM 716 C C . VAL A 1 87 ? 16.199 -1.628 -16.997 1.00 93.06 87 VAL A C 1
ATOM 718 O O . VAL A 1 87 ? 17.064 -2.417 -17.384 1.00 93.06 87 VAL A O 1
ATOM 721 N N . TYR A 1 88 ? 16.362 -0.302 -17.043 1.00 91.75 88 TYR A N 1
ATOM 722 C CA . TYR A 1 88 ? 17.572 0.343 -17.558 1.00 91.75 88 TYR A CA 1
ATOM 723 C C . TYR A 1 88 ? 18.816 -0.139 -16.808 1.00 91.75 88 TYR A C 1
ATOM 725 O O . TYR A 1 88 ? 19.749 -0.665 -17.414 1.00 91.75 88 TYR A O 1
ATOM 733 N N . CYS A 1 89 ? 18.812 -0.040 -15.476 1.00 91.94 89 CYS A N 1
ATOM 734 C CA . CYS A 1 89 ? 19.937 -0.459 -14.647 1.00 91.94 89 CYS A CA 1
ATOM 735 C C . CYS A 1 89 ? 20.330 -1.919 -14.902 1.00 91.94 89 CYS A C 1
ATOM 737 O O . CYS A 1 89 ? 21.516 -2.243 -14.928 1.00 91.94 89 CYS A O 1
ATOM 739 N N . ARG A 1 90 ? 19.358 -2.805 -15.144 1.00 91.12 90 ARG A N 1
ATOM 740 C CA . ARG A 1 90 ? 19.633 -4.217 -15.418 1.00 91.12 90 ARG A CA 1
ATOM 741 C C . ARG A 1 90 ? 20.187 -4.461 -16.824 1.00 91.12 90 ARG A C 1
ATOM 743 O O . ARG A 1 90 ? 21.072 -5.304 -16.970 1.00 91.12 90 ARG A O 1
ATOM 750 N N . LEU A 1 91 ? 19.724 -3.722 -17.834 1.00 87.31 91 LEU A N 1
ATOM 751 C CA . LEU A 1 91 ? 20.270 -3.780 -19.198 1.00 87.31 91 LEU A CA 1
ATOM 752 C C . LEU A 1 91 ? 21.713 -3.266 -19.256 1.00 87.31 91 LEU A C 1
ATOM 754 O O . LEU A 1 91 ? 22.577 -3.913 -19.846 1.00 87.31 91 LEU A O 1
ATOM 758 N N . PHE A 1 92 ? 21.986 -2.147 -18.584 1.00 86.06 92 PHE A N 1
ATOM 759 C CA . PHE A 1 92 ? 23.274 -1.449 -18.631 1.00 86.06 92 PHE A CA 1
ATOM 760 C C . PHE A 1 92 ? 24.188 -1.757 -17.435 1.00 86.06 92 PHE A C 1
ATOM 762 O O . PHE A 1 92 ? 25.203 -1.095 -17.232 1.00 86.06 92 PHE A O 1
ATOM 769 N N . LYS A 1 93 ? 23.861 -2.790 -16.644 1.00 86.19 93 LYS A N 1
ATOM 770 C CA . LYS A 1 93 ? 24.649 -3.260 -15.487 1.00 86.19 93 LYS A CA 1
ATOM 771 C C . LYS A 1 93 ? 25.002 -2.137 -14.498 1.00 86.19 93 LYS A C 1
ATOM 773 O O . LYS A 1 93 ? 26.125 -2.083 -14.001 1.00 86.19 93 LYS A O 1
ATOM 778 N N . HIS A 1 94 ? 24.043 -1.253 -14.229 1.00 86.31 94 HIS A N 1
ATOM 779 C CA . HIS A 1 94 ? 24.169 -0.096 -13.337 1.00 86.31 94 HIS A CA 1
ATOM 780 C C . HIS A 1 94 ? 25.278 0.901 -13.731 1.00 86.31 94 HIS A C 1
ATOM 782 O O . HIS A 1 94 ? 25.841 1.573 -12.870 1.00 86.31 94 HIS A O 1
ATOM 788 N N . ARG A 1 95 ? 25.603 1.003 -15.026 1.00 83.19 95 ARG A N 1
ATOM 789 C CA . ARG A 1 95 ? 26.540 1.997 -15.574 1.00 83.19 95 ARG A CA 1
ATOM 790 C C . ARG A 1 95 ? 25.790 3.137 -16.262 1.00 83.19 95 ARG A C 1
ATOM 792 O O . ARG A 1 95 ? 24.604 3.004 -16.557 1.00 83.19 95 ARG A O 1
ATOM 799 N N . ASP A 1 96 ? 26.494 4.242 -16.501 1.00 83.69 96 ASP A N 1
ATOM 800 C CA . ASP A 1 96 ? 26.003 5.409 -17.247 1.00 83.69 96 ASP A CA 1
ATOM 801 C C . ASP A 1 96 ? 24.648 5.922 -16.738 1.00 83.69 96 ASP A C 1
ATOM 803 O O . ASP A 1 96 ? 23.681 6.070 -17.487 1.00 83.69 96 ASP A O 1
ATOM 807 N N . LEU A 1 97 ? 24.569 6.142 -15.423 1.00 86.75 97 LEU A N 1
ATOM 808 C CA . LEU A 1 97 ? 23.365 6.601 -14.735 1.00 86.75 97 LEU A CA 1
ATOM 809 C C . LEU A 1 97 ? 23.255 8.127 -14.838 1.00 86.75 97 LEU A C 1
ATOM 811 O O . LEU A 1 97 ? 23.642 8.851 -13.922 1.00 86.75 97 LEU A O 1
ATOM 815 N N . THR A 1 98 ? 22.759 8.618 -15.969 1.00 90.00 98 THR A N 1
ATOM 816 C CA . THR A 1 98 ? 22.651 10.055 -16.242 1.00 90.00 98 THR A CA 1
ATOM 817 C C . THR A 1 98 ? 21.188 10.519 -16.306 1.00 90.00 98 THR A C 1
ATOM 819 O O . THR A 1 98 ? 20.304 9.731 -16.666 1.00 90.00 98 THR A O 1
ATOM 822 N N . PRO A 1 99 ? 20.884 11.789 -15.962 1.00 91.12 99 PRO A N 1
ATOM 823 C CA . PRO A 1 99 ? 19.511 12.304 -15.969 1.00 91.12 99 PRO A CA 1
ATOM 824 C C . PRO A 1 99 ? 18.808 12.256 -17.329 1.00 91.12 99 PRO A C 1
ATOM 826 O O . PRO A 1 99 ? 17.584 12.209 -17.373 1.00 91.12 99 PRO A O 1
ATOM 829 N N . ASP A 1 100 ? 19.535 12.250 -18.443 1.00 90.00 100 ASP A N 1
ATOM 830 C CA . ASP A 1 100 ? 18.968 12.091 -19.786 1.00 90.00 100 ASP A CA 1
ATOM 831 C C . ASP A 1 100 ? 18.502 10.650 -20.060 1.00 90.00 100 ASP A C 1
ATOM 833 O O . ASP A 1 100 ? 17.529 10.459 -20.787 1.00 90.00 100 ASP A O 1
ATOM 837 N N . LYS A 1 101 ? 19.106 9.646 -19.409 1.00 90.44 101 LYS A N 1
ATOM 838 C CA . LYS A 1 101 ? 18.804 8.216 -19.611 1.00 90.44 101 LYS A CA 1
ATOM 839 C C . LYS A 1 101 ? 17.875 7.618 -18.560 1.00 90.44 101 LYS A C 1
ATOM 841 O O . LYS A 1 101 ? 17.237 6.604 -18.821 1.00 90.44 101 LYS A O 1
ATOM 846 N N . LEU A 1 102 ? 17.770 8.242 -17.387 1.00 93.56 102 LEU A N 1
ATOM 847 C CA . LEU A 1 102 ? 16.989 7.754 -16.244 1.00 93.56 102 LEU A CA 1
ATOM 848 C C . LEU A 1 102 ? 16.074 8.825 -15.661 1.00 93.56 102 LEU A C 1
ATOM 850 O O . LEU A 1 102 ? 16.330 10.021 -15.779 1.00 93.56 102 LEU A O 1
ATOM 854 N N . PHE A 1 103 ? 15.031 8.396 -14.960 1.00 94.75 103 PHE A N 1
ATOM 855 C CA . PHE A 1 103 ? 14.205 9.257 -14.118 1.00 94.75 103 PHE A CA 1
ATOM 856 C C . PHE A 1 103 ? 14.896 9.479 -12.768 1.00 94.75 103 PHE A C 1
ATOM 858 O O . PHE A 1 103 ? 14.554 8.843 -11.775 1.00 94.75 103 PHE A O 1
ATOM 865 N N . VAL A 1 104 ? 15.924 10.336 -12.743 1.00 91.81 104 VAL A N 1
ATOM 866 C CA . VAL A 1 104 ? 16.554 10.794 -11.485 1.00 91.81 104 VAL A CA 1
ATOM 867 C C . VAL A 1 104 ? 15.590 11.693 -10.709 1.00 91.81 104 VAL A C 1
ATOM 869 O O . VAL A 1 104 ? 15.492 11.611 -9.488 1.00 91.81 104 VAL A O 1
ATOM 872 N N . PHE A 1 105 ? 14.841 12.508 -11.449 1.00 90.88 105 PHE A N 1
ATOM 873 C CA . PHE A 1 105 ? 13.709 13.282 -10.967 1.00 90.88 105 PHE A CA 1
ATOM 874 C C . PHE A 1 105 ? 12.464 12.867 -11.748 1.00 90.88 105 PHE A C 1
ATOM 876 O O . PHE A 1 105 ? 12.575 12.433 -12.901 1.00 90.88 105 PHE A O 1
ATOM 883 N N . SER A 1 106 ? 11.299 13.020 -11.117 1.00 90.75 106 SER A N 1
ATOM 884 C CA . SER A 1 106 ? 10.013 12.804 -11.780 1.00 90.75 106 SER A CA 1
ATOM 885 C C . SER A 1 106 ? 9.905 13.696 -13.013 1.00 90.75 106 SER A C 1
ATOM 887 O O . SER A 1 106 ? 10.193 14.893 -12.954 1.00 90.75 106 SER A O 1
ATOM 889 N N . SER A 1 107 ? 9.472 13.113 -14.127 1.00 91.88 107 SER A N 1
ATOM 890 C CA . SER A 1 107 ? 9.126 13.854 -15.344 1.00 91.88 107 SER A CA 1
ATOM 891 C C . SER A 1 107 ? 7.779 14.568 -15.229 1.00 91.88 107 SER A C 1
ATOM 893 O O . SER A 1 107 ? 7.466 15.440 -16.036 1.00 91.88 107 SER A O 1
ATOM 895 N N . GLN A 1 108 ? 6.977 14.193 -14.231 1.00 89.62 108 GLN A N 1
ATOM 896 C CA . GLN A 1 108 ? 5.625 14.690 -14.016 1.00 89.62 108 GLN A CA 1
ATOM 897 C C . GLN A 1 108 ? 5.578 15.713 -12.866 1.00 89.62 108 GLN A C 1
ATOM 899 O O . GLN A 1 108 ? 6.349 15.600 -11.906 1.00 89.62 108 GLN A O 1
ATOM 904 N N . PRO A 1 109 ? 4.650 16.689 -12.913 1.00 86.88 109 PRO A N 1
ATOM 905 C CA . PRO A 1 109 ? 4.475 17.677 -11.852 1.00 86.88 109 PRO A CA 1
ATOM 906 C C . PRO A 1 109 ? 3.938 17.051 -10.552 1.00 86.88 109 PRO A C 1
ATOM 908 O O . PRO A 1 109 ? 3.086 16.165 -10.572 1.00 86.88 109 PRO A O 1
ATOM 911 N N . GLU A 1 110 ? 4.374 17.587 -9.410 1.00 71.81 110 GLU A N 1
ATOM 912 C CA . GLU A 1 110 ? 4.191 17.023 -8.059 1.00 71.81 110 GLU A CA 1
ATOM 913 C C . GLU A 1 110 ? 2.725 16.816 -7.614 1.00 71.81 110 GLU A C 1
ATOM 915 O O . GLU A 1 110 ? 2.441 15.977 -6.766 1.00 71.81 110 GLU A O 1
ATOM 920 N N . ARG A 1 111 ? 1.762 17.564 -8.169 1.00 66.44 111 ARG A N 1
ATOM 921 C CA . ARG A 1 111 ? 0.351 17.553 -7.723 1.00 66.44 111 ARG A CA 1
ATOM 922 C C . ARG A 1 111 ? -0.632 17.326 -8.858 1.00 66.44 111 ARG A C 1
ATOM 924 O O . ARG A 1 111 ? -1.594 18.080 -9.012 1.00 66.44 111 ARG A O 1
ATOM 931 N N . ARG A 1 112 ? -0.353 16.324 -9.682 1.00 66.12 112 ARG A N 1
ATOM 932 C CA . ARG A 1 112 ? -1.122 16.088 -10.901 1.00 66.12 112 ARG A CA 1
ATOM 933 C C . ARG A 1 112 ? -2.516 15.518 -10.649 1.00 66.12 112 ARG A C 1
ATOM 935 O O . ARG A 1 112 ? -3.483 16.025 -11.205 1.00 66.12 112 ARG A O 1
ATOM 942 N N . PHE A 1 113 ? -2.629 14.527 -9.767 1.00 66.31 113 PHE A N 1
ATOM 943 C CA . PHE A 1 113 ? -3.914 13.964 -9.355 1.00 66.31 113 PHE A CA 1
ATOM 944 C C . PHE A 1 113 ? -4.335 14.594 -8.028 1.00 66.31 113 PHE A C 1
ATOM 946 O O . PHE A 1 113 ? -3.921 14.150 -6.961 1.00 66.31 113 PHE A O 1
ATOM 953 N N . ARG A 1 114 ? -5.106 15.684 -8.097 1.00 63.53 114 ARG A N 1
ATOM 954 C CA . ARG A 1 114 ? -5.732 16.281 -6.902 1.00 63.53 114 ARG A CA 1
ATOM 955 C C . ARG A 1 114 ? -7.043 15.589 -6.542 1.00 63.53 114 ARG A C 1
ATOM 957 O O . ARG A 1 114 ? -7.355 15.476 -5.361 1.00 63.53 114 ARG A O 1
ATOM 964 N N . ASP A 1 115 ? -7.743 15.072 -7.545 1.00 65.62 115 ASP A N 1
ATOM 965 C CA . ASP A 1 115 ? -8.988 14.342 -7.354 1.00 65.62 115 ASP A CA 1
ATOM 966 C C . ASP A 1 115 ? -8.684 12.855 -7.222 1.00 65.62 115 ASP A C 1
ATOM 968 O O . ASP A 1 115 ? -8.309 12.182 -8.184 1.00 65.62 115 ASP A O 1
ATOM 972 N N . ILE A 1 116 ? -8.818 12.340 -6.002 1.00 72.44 116 ILE A N 1
ATOM 973 C CA . ILE A 1 116 ? -8.733 10.906 -5.750 1.00 72.44 116 ILE A CA 1
ATOM 974 C C . ILE A 1 116 ? -10.075 10.302 -6.195 1.00 72.44 116 ILE A C 1
ATOM 976 O O . ILE A 1 116 ? -11.093 10.595 -5.565 1.00 72.44 116 ILE A O 1
ATOM 980 N N . PRO A 1 117 ? -10.122 9.443 -7.236 1.00 77.69 117 PRO A N 1
ATOM 981 C CA . PRO A 1 117 ? -11.389 8.968 -7.808 1.00 77.69 117 PRO A CA 1
ATOM 982 C C . PRO A 1 117 ? -12.264 8.190 -6.818 1.00 77.69 117 PRO A C 1
ATOM 984 O O . PRO A 1 117 ? -13.461 8.020 -7.034 1.00 77.69 117 PRO A O 1
ATOM 987 N N . ARG A 1 118 ? -11.650 7.663 -5.753 1.00 82.44 118 ARG A N 1
ATOM 988 C CA . ARG A 1 118 ? -12.316 6.988 -4.642 1.00 82.44 118 ARG A CA 1
ATOM 989 C C . ARG A 1 118 ? -11.706 7.472 -3.328 1.00 82.44 118 ARG A C 1
ATOM 991 O O . ARG A 1 118 ? -10.483 7.414 -3.208 1.00 82.44 118 ARG A O 1
ATOM 998 N N . PRO A 1 119 ? -12.509 7.890 -2.339 1.00 88.12 119 PRO A N 1
ATOM 999 C CA . PRO A 1 119 ? -11.994 8.250 -1.024 1.00 88.12 119 PRO A CA 1
ATOM 1000 C C . PRO A 1 119 ? -11.150 7.117 -0.424 1.00 88.12 119 PRO A C 1
ATOM 1002 O O . PRO A 1 119 ? -11.533 5.948 -0.488 1.00 88.12 119 PRO A O 1
ATOM 1005 N N . LEU A 1 120 ? -10.000 7.460 0.161 1.00 90.44 120 LEU A N 1
ATOM 1006 C CA . LEU A 1 120 ? -9.121 6.497 0.844 1.00 90.44 120 LEU A CA 1
ATOM 1007 C C . LEU A 1 120 ? -9.472 6.327 2.326 1.00 90.44 120 LEU A C 1
ATOM 1009 O O . LEU A 1 120 ? -8.997 5.391 2.967 1.00 90.44 120 LEU A O 1
ATOM 1013 N N . ALA A 1 121 ? -10.299 7.223 2.859 1.00 93.75 121 ALA A N 1
ATOM 1014 C CA . ALA A 1 121 ? -10.754 7.227 4.236 1.00 93.75 121 ALA A CA 1
ATOM 1015 C C . ALA A 1 121 ? -12.238 7.600 4.309 1.00 93.75 121 ALA A C 1
ATOM 1017 O O . ALA A 1 121 ? -12.799 8.166 3.365 1.00 93.75 121 ALA A O 1
ATOM 1018 N N . ARG A 1 122 ? -12.850 7.270 5.443 1.00 93.06 122 ARG A N 1
ATOM 1019 C CA . ARG A 1 122 ? -14.191 7.682 5.847 1.00 93.06 122 ARG A CA 1
ATOM 1020 C C . ARG A 1 122 ? -14.097 8.541 7.099 1.00 93.06 122 ARG A C 1
ATOM 1022 O O . ARG A 1 122 ? -13.315 8.238 8.002 1.00 93.06 122 ARG A O 1
ATOM 1029 N N . ASP A 1 123 ? -14.923 9.576 7.142 1.00 94.25 123 ASP A N 1
ATOM 1030 C CA . ASP A 1 123 ? -15.027 10.476 8.282 1.00 94.25 123 ASP A CA 1
ATOM 1031 C C . ASP A 1 123 ? -16.111 9.976 9.241 1.00 94.25 123 ASP A C 1
ATOM 1033 O O . ASP A 1 123 ? -17.228 9.664 8.829 1.00 94.25 123 ASP A O 1
ATOM 1037 N N . PHE A 1 124 ? -15.783 9.933 10.528 1.00 93.50 124 PHE A N 1
ATOM 1038 C CA . PHE A 1 124 ? -16.698 9.590 11.609 1.00 93.50 124 PHE A CA 1
ATOM 1039 C C . PHE A 1 124 ? -16.702 10.713 12.641 1.00 93.50 124 PHE A C 1
ATOM 1041 O O . PHE A 1 124 ? -15.646 11.139 13.109 1.00 93.50 124 PHE A O 1
ATOM 1048 N N . THR A 1 125 ? -17.883 11.183 13.029 1.00 91.25 125 THR A N 1
ATOM 1049 C CA . THR A 1 125 ? -18.029 12.188 14.086 1.00 91.25 125 THR A CA 1
ATOM 1050 C C . THR A 1 125 ? -18.611 11.543 15.335 1.00 91.25 125 THR A C 1
ATOM 1052 O O . THR A 1 125 ? -19.524 10.722 15.264 1.00 91.25 125 THR A O 1
ATOM 1055 N N . ALA A 1 126 ? -18.066 11.893 16.502 1.00 85.06 126 ALA A N 1
ATOM 1056 C CA . ALA A 1 126 ? -18.524 11.310 17.762 1.00 85.06 126 ALA A CA 1
ATOM 1057 C C . ALA A 1 126 ? -19.911 11.827 18.178 1.00 85.06 126 ALA A C 1
ATOM 1059 O O . ALA A 1 126 ? -20.645 11.108 18.845 1.00 85.06 126 ALA A O 1
ATOM 1060 N N . ASN A 1 127 ? -20.270 13.065 17.812 1.00 84.19 127 ASN A N 1
ATOM 1061 C CA . ASN A 1 127 ? -21.550 13.712 18.145 1.00 84.19 127 ASN A CA 1
ATOM 1062 C C . ASN A 1 127 ? -21.951 13.580 19.635 1.00 84.19 127 ASN A C 1
ATOM 1064 O O . ASN A 1 127 ? -23.129 13.472 19.961 1.00 84.19 127 ASN A O 1
ATOM 1068 N N . GLY A 1 128 ? -20.969 13.563 20.544 1.00 83.94 128 GLY A N 1
ATOM 1069 C CA . GLY A 1 128 ? -21.181 13.387 21.987 1.00 83.94 128 GLY A CA 1
ATOM 1070 C C . GLY A 1 128 ? -21.262 11.934 22.483 1.00 83.94 128 GLY A C 1
ATOM 1071 O O . GLY A 1 128 ? -21.201 11.724 23.691 1.00 83.94 128 GLY A O 1
ATOM 1072 N N . ASP A 1 129 ? -21.311 10.935 21.596 1.00 90.44 129 ASP A N 1
ATOM 1073 C CA . ASP A 1 129 ? -21.310 9.503 21.935 1.00 90.44 129 ASP A CA 1
ATOM 1074 C C . ASP A 1 129 ? -20.131 8.775 21.265 1.00 90.44 129 ASP A C 1
ATOM 1076 O O . ASP A 1 129 ? -20.241 8.079 20.249 1.00 90.44 129 ASP A O 1
ATOM 1080 N N . LEU A 1 130 ? -18.951 8.961 21.862 1.00 92.38 130 LEU A N 1
ATOM 1081 C CA . LEU A 1 130 ? -17.710 8.342 21.401 1.00 92.38 130 LEU A CA 1
ATOM 1082 C C . LEU A 1 130 ? -17.783 6.796 21.373 1.00 92.38 130 LEU A C 1
ATOM 1084 O O . LEU A 1 130 ? -17.354 6.215 20.372 1.00 92.38 130 LEU A O 1
ATOM 1088 N N . PRO A 1 131 ? -18.343 6.103 22.390 1.00 95.00 131 PRO A N 1
ATOM 1089 C CA . PRO A 1 131 ? -18.525 4.652 22.334 1.00 95.00 131 PRO A CA 1
ATOM 1090 C C . PRO A 1 131 ? -19.396 4.167 21.169 1.00 95.00 131 PRO A C 1
ATOM 1092 O O . PRO A 1 131 ? -19.061 3.152 20.553 1.00 95.00 131 PRO A O 1
ATOM 1095 N N . ALA A 1 132 ? -20.500 4.851 20.851 1.00 93.88 132 ALA A N 1
ATOM 1096 C CA . ALA A 1 132 ? -21.345 4.473 19.717 1.00 93.88 132 ALA A CA 1
ATOM 1097 C C . ALA A 1 132 ? -20.624 4.657 18.375 1.00 93.88 132 ALA A C 1
ATOM 1099 O O . ALA A 1 132 ? -20.680 3.764 17.528 1.00 93.88 132 ALA A O 1
ATOM 1100 N N . MET A 1 133 ? -19.887 5.759 18.209 1.00 95.00 133 MET A N 1
ATOM 1101 C CA . MET A 1 133 ? -19.073 5.996 17.013 1.00 95.00 133 MET A CA 1
ATOM 1102 C C . MET A 1 133 ? -18.017 4.898 16.825 1.00 95.00 133 MET A C 1
ATOM 1104 O O . MET A 1 133 ? -17.946 4.289 15.758 1.00 95.00 133 MET A O 1
ATOM 1108 N N . LEU A 1 134 ? -17.263 4.562 17.880 1.00 96.19 134 LEU A N 1
ATOM 1109 C CA . LEU A 1 134 ? -16.268 3.483 17.836 1.00 96.19 134 LEU A CA 1
ATOM 1110 C C . LEU A 1 134 ? -16.901 2.126 17.507 1.00 96.19 134 LEU A C 1
ATOM 1112 O O . LEU A 1 134 ? -16.319 1.342 16.758 1.00 96.19 134 LEU A O 1
ATOM 1116 N N . ARG A 1 135 ? -18.109 1.852 18.016 1.00 96.44 135 ARG A N 1
ATOM 1117 C CA . ARG A 1 135 ? -18.855 0.641 17.655 1.00 96.44 135 ARG A CA 1
ATOM 1118 C C . ARG A 1 135 ? -19.153 0.589 16.160 1.00 96.44 135 ARG A C 1
ATOM 1120 O O . ARG A 1 135 ? -18.970 -0.472 15.570 1.00 96.44 135 ARG A O 1
ATOM 1127 N N . SER A 1 136 ? -19.572 1.701 15.555 1.00 94.50 136 SER A N 1
ATOM 1128 C CA . SER A 1 136 ? -19.803 1.779 14.107 1.00 94.50 136 SER A CA 1
ATOM 1129 C C . SER A 1 136 ? -18.515 1.516 13.329 1.00 94.50 136 SER A C 1
ATOM 1131 O O . SER A 1 136 ? -18.504 0.656 12.459 1.00 94.50 136 SER A O 1
ATOM 1133 N N . VAL A 1 137 ? -17.414 2.183 13.694 1.00 95.50 137 VAL A N 1
ATOM 1134 C CA . VAL A 1 137 ? -16.108 2.009 13.033 1.00 95.50 137 VAL A CA 1
ATOM 1135 C C . VAL A 1 137 ? -15.659 0.546 13.054 1.00 95.50 137 VAL A C 1
ATOM 1137 O O . VAL A 1 137 ? -15.239 0.015 12.031 1.00 95.50 137 VAL A O 1
ATOM 1140 N N . LEU A 1 138 ? -15.748 -0.113 14.213 1.00 95.75 138 LEU A N 1
ATOM 1141 C CA . LEU A 1 138 ? -15.287 -1.494 14.377 1.00 95.75 138 LEU A CA 1
ATOM 1142 C C . LEU A 1 138 ? -16.233 -2.525 13.747 1.00 95.75 138 LEU A C 1
ATOM 1144 O O . LEU A 1 138 ? -15.769 -3.576 13.308 1.00 95.75 138 LEU A O 1
ATOM 1148 N N . SER A 1 139 ? -17.535 -2.233 13.685 1.00 93.00 139 SER A N 1
ATOM 1149 C CA . SER A 1 139 ? -18.529 -3.104 13.035 1.00 93.00 139 SER A CA 1
ATOM 1150 C C . SER A 1 139 ? -18.478 -3.010 11.508 1.00 93.00 139 SER A C 1
ATOM 1152 O O . SER A 1 139 ? -18.835 -3.965 10.828 1.00 93.00 139 SER A O 1
ATOM 1154 N N . ASP A 1 140 ? -17.999 -1.885 10.977 1.00 93.38 140 ASP A N 1
ATOM 1155 C CA . ASP A 1 140 ? -17.813 -1.647 9.543 1.00 93.38 140 ASP A CA 1
ATOM 1156 C C . ASP A 1 140 ? -16.562 -2.329 8.964 1.00 93.38 140 ASP A C 1
ATOM 1158 O O . ASP A 1 140 ? -16.320 -2.256 7.754 1.00 93.38 140 ASP A O 1
ATOM 1162 N N . LEU A 1 141 ? -15.726 -2.948 9.804 1.00 94.38 141 LEU A N 1
ATOM 1163 C CA . LEU A 1 141 ? -14.544 -3.660 9.334 1.00 94.38 141 LEU A CA 1
ATOM 1164 C C . LEU A 1 141 ? -14.955 -4.912 8.546 1.00 94.38 141 LEU A C 1
ATOM 1166 O O . LEU A 1 141 ? -15.844 -5.645 8.972 1.00 94.38 141 LEU A O 1
ATOM 1170 N N . PRO A 1 142 ? -14.259 -5.243 7.444 1.00 94.62 142 PRO A N 1
ATOM 1171 C CA . PRO A 1 142 ? -14.614 -6.390 6.607 1.00 94.62 142 PRO A CA 1
ATOM 1172 C C . PRO A 1 142 ? -14.268 -7.747 7.245 1.00 94.62 142 PRO A C 1
ATOM 1174 O O . PRO A 1 142 ? -14.425 -8.777 6.588 1.00 94.62 142 PRO A O 1
ATOM 1177 N N . LEU A 1 143 ? -13.759 -7.765 8.483 1.00 95.81 143 LEU A N 1
ATOM 1178 C CA . LEU A 1 143 ? -13.306 -8.967 9.180 1.00 95.81 143 LEU A CA 1
ATOM 1179 C C . LEU A 1 143 ? -14.486 -9.889 9.505 1.00 95.81 143 LEU A C 1
ATOM 1181 O O . LEU A 1 143 ? -15.473 -9.478 10.106 1.00 95.81 143 LEU A O 1
ATOM 1185 N N . ARG A 1 144 ? -14.354 -11.170 9.159 1.00 96.38 144 ARG A N 1
ATOM 1186 C CA . ARG A 1 144 ? -15.403 -12.195 9.318 1.00 96.38 144 ARG A CA 1
ATOM 1187 C C . ARG A 1 144 ? -15.248 -13.032 10.589 1.00 96.38 144 ARG A C 1
ATOM 1189 O O . ARG A 1 144 ? -15.7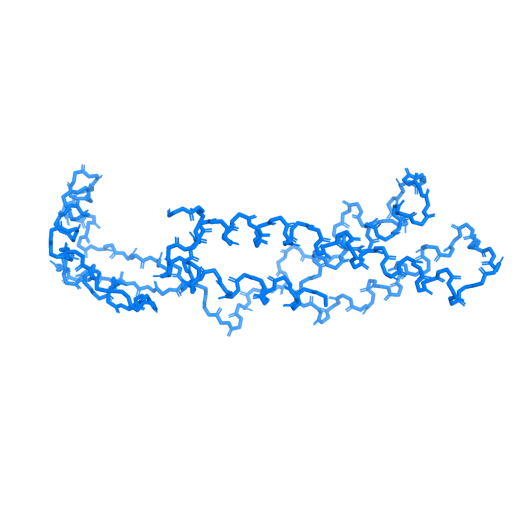36 -14.158 10.655 1.00 96.38 144 ARG A 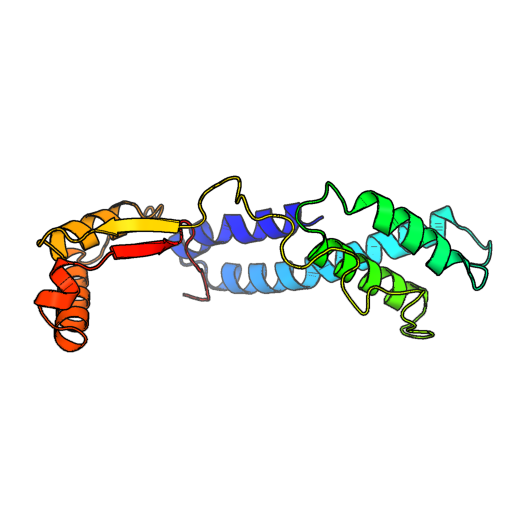O 1
ATOM 1196 N N . LEU A 1 145 ? -14.535 -12.503 11.578 1.00 96.12 145 LEU A N 1
ATOM 1197 C CA . LEU A 1 145 ? -14.303 -13.153 12.863 1.00 96.12 145 LEU A CA 1
ATOM 1198 C C . LEU A 1 145 ? -15.127 -12.478 13.962 1.00 96.12 145 LEU A C 1
ATOM 1200 O O . LEU A 1 145 ? -15.305 -11.259 13.924 1.00 96.12 145 LEU A O 1
ATOM 1204 N N . PRO A 1 146 ? -15.609 -13.240 14.957 1.00 96.62 146 PRO A N 1
ATOM 1205 C CA . PRO A 1 146 ? -16.226 -12.646 16.128 1.00 96.62 146 PRO A CA 1
ATOM 1206 C C . PRO A 1 146 ? -15.179 -11.891 16.950 1.00 96.62 146 PRO A C 1
ATOM 1208 O O . PRO A 1 146 ? -14.032 -12.322 17.086 1.00 96.62 146 PRO A O 1
ATOM 1211 N N . TRP A 1 147 ? -15.604 -10.783 17.548 1.00 97.44 147 TRP A N 1
ATOM 1212 C CA . TRP A 1 147 ? -14.841 -10.123 18.599 1.00 97.44 147 TRP A CA 1
ATOM 1213 C C . TRP A 1 147 ? -14.885 -10.966 19.875 1.00 97.44 147 TRP A C 1
ATOM 1215 O O . TRP A 1 147 ? -15.938 -11.502 20.216 1.00 97.44 147 TRP A O 1
ATOM 1225 N N . GLU A 1 148 ? -13.767 -11.048 20.598 1.00 97.81 148 GLU A N 1
ATOM 1226 C CA . GLU A 1 148 ? -13.741 -11.672 21.929 1.00 97.81 148 GLU A CA 1
ATOM 1227 C C . GLU A 1 148 ? -14.626 -10.882 22.909 1.00 97.81 148 GLU A C 1
ATOM 1229 O O . GLU A 1 148 ? -15.520 -11.448 23.531 1.00 97.81 148 GLU A O 1
ATOM 1234 N N . ASP A 1 149 ? -14.409 -9.565 23.005 1.00 97.94 149 ASP A N 1
ATOM 1235 C CA . ASP A 1 149 ? -15.255 -8.641 23.766 1.00 97.94 149 ASP A CA 1
ATOM 1236 C C . ASP A 1 149 ? -15.160 -7.219 23.186 1.00 97.94 149 ASP A C 1
ATOM 1238 O O . ASP A 1 149 ? -14.363 -6.379 23.614 1.00 97.94 149 ASP A O 1
ATOM 1242 N N . LEU A 1 150 ? -16.023 -6.933 22.207 1.00 97.19 150 LEU A N 1
ATOM 1243 C CA . LEU A 1 150 ? -16.078 -5.628 21.541 1.00 97.19 150 LEU A CA 1
ATOM 1244 C C . LEU A 1 150 ? -16.361 -4.478 22.524 1.00 97.19 150 LEU A C 1
ATOM 1246 O O . LEU A 1 150 ? -15.846 -3.371 22.365 1.00 97.19 150 LEU A O 1
ATOM 1250 N N . THR A 1 151 ? -17.180 -4.715 23.553 1.00 97.62 151 THR A N 1
ATOM 1251 C CA . THR A 1 151 ? -17.572 -3.665 24.506 1.00 97.62 151 THR A CA 1
ATOM 1252 C C . THR A 1 151 ? -16.401 -3.280 25.404 1.00 97.62 151 THR A C 1
ATOM 1254 O O . THR A 1 151 ? -16.177 -2.091 25.659 1.00 97.62 151 THR A O 1
ATOM 1257 N N . ARG A 1 152 ? -15.624 -4.266 25.861 1.00 98.25 152 ARG A N 1
ATOM 1258 C CA . ARG A 1 152 ? -14.389 -4.040 26.616 1.00 98.25 152 ARG A CA 1
ATOM 1259 C C . ARG A 1 152 ? -13.369 -3.257 25.797 1.00 98.25 152 ARG A C 1
ATOM 1261 O O . ARG A 1 152 ? -12.803 -2.298 26.323 1.00 98.25 152 ARG A O 1
ATOM 1268 N N . ASP A 1 153 ? -13.171 -3.620 24.536 1.00 98.25 153 ASP A N 1
ATOM 1269 C CA . ASP A 1 153 ? -12.159 -2.987 23.688 1.00 98.25 153 ASP A CA 1
ATOM 1270 C C . ASP A 1 153 ? -12.539 -1.533 23.353 1.00 98.25 153 ASP A C 1
ATOM 1272 O O . ASP A 1 153 ? -11.713 -0.627 23.490 1.00 98.25 153 ASP A O 1
ATOM 1276 N N . ILE A 1 154 ? -13.821 -1.264 23.061 1.00 98.12 154 ILE A N 1
ATOM 1277 C CA . ILE A 1 154 ? -14.348 0.107 22.913 1.00 98.12 154 ILE A CA 1
ATOM 1278 C C . ILE A 1 154 ? -14.104 0.932 24.181 1.00 98.12 154 ILE A C 1
ATOM 1280 O O . ILE A 1 154 ? -13.690 2.093 24.100 1.00 98.12 154 ILE A O 1
ATOM 1284 N N . ARG A 1 155 ? -14.336 0.353 25.366 1.00 98.12 155 ARG A N 1
ATOM 1285 C CA . ARG A 1 155 ? -14.078 1.032 26.642 1.00 98.12 155 ARG A CA 1
ATOM 1286 C C . ARG A 1 155 ? -12.597 1.377 26.807 1.00 98.12 155 ARG A C 1
ATOM 1288 O O . ARG A 1 155 ? -12.303 2.481 27.261 1.00 98.12 155 ARG A O 1
ATOM 1295 N N . TYR A 1 156 ? -11.673 0.493 26.427 1.00 98.44 156 TYR A N 1
ATOM 1296 C CA . TYR A 1 156 ? -10.238 0.793 26.486 1.00 98.44 156 TYR A CA 1
ATOM 1297 C C . TYR A 1 156 ? -9.846 1.937 25.551 1.00 98.44 156 TYR A C 1
ATOM 1299 O O . TYR A 1 156 ? -9.153 2.859 25.983 1.00 98.44 156 TYR A O 1
ATOM 1307 N N . ILE A 1 157 ? -10.340 1.931 24.310 1.00 97.44 157 ILE A N 1
ATOM 1308 C CA . ILE A 1 157 ? -10.082 3.011 23.348 1.00 97.44 157 ILE A CA 1
ATOM 1309 C C . ILE A 1 157 ? -10.660 4.337 23.867 1.00 97.44 157 ILE A C 1
ATOM 1311 O O . ILE A 1 157 ? -9.973 5.357 23.867 1.00 97.44 157 ILE A O 1
ATOM 1315 N N . THR A 1 158 ? -11.890 4.317 24.387 1.00 95.88 158 THR A N 1
ATOM 1316 C CA . THR A 1 158 ? -12.559 5.494 24.969 1.00 95.88 158 THR A CA 1
ATOM 1317 C C . THR A 1 158 ? -11.744 6.083 26.119 1.00 95.88 158 THR A C 1
ATOM 1319 O O . THR A 1 158 ? -11.483 7.283 26.138 1.00 95.88 158 THR A O 1
ATOM 1322 N N . GLN A 1 159 ? -11.285 5.244 27.054 1.00 97.00 159 GLN A N 1
ATOM 1323 C CA . GLN A 1 159 ? -10.467 5.690 28.183 1.00 97.00 159 GLN A CA 1
ATOM 1324 C C . GLN A 1 159 ? -9.120 6.262 27.731 1.00 97.00 159 GLN A C 1
ATOM 1326 O O . GLN A 1 159 ? -8.661 7.255 28.292 1.00 97.00 159 GLN A O 1
ATOM 1331 N N . ALA A 1 160 ? -8.481 5.662 26.723 1.00 97.69 160 ALA A N 1
ATOM 1332 C CA . ALA A 1 160 ? -7.232 6.179 26.173 1.00 97.69 160 ALA A CA 1
ATOM 1333 C C . ALA A 1 160 ? -7.428 7.569 25.544 1.00 97.69 160 ALA A C 1
ATOM 1335 O O . ALA A 1 160 ? -6.652 8.482 25.825 1.00 97.69 160 ALA A O 1
ATOM 1336 N N . LEU A 1 161 ? -8.501 7.757 24.770 1.00 95.50 161 LEU A N 1
ATOM 1337 C CA . LEU A 1 161 ? -8.840 9.046 24.163 1.00 95.50 161 LEU A CA 1
ATOM 1338 C C . LEU A 1 161 ? -9.177 10.107 25.219 1.00 95.50 161 LEU A C 1
ATOM 1340 O O . LEU A 1 161 ? -8.676 11.223 25.138 1.00 95.50 161 LEU A O 1
ATOM 1344 N N . GLN A 1 162 ? -9.949 9.756 26.249 1.00 94.38 162 GLN A N 1
ATOM 1345 C CA . GLN A 1 162 ? -10.297 10.665 27.352 1.00 94.38 162 GLN A CA 1
ATOM 1346 C C . GLN A 1 162 ? -9.099 11.064 28.224 1.00 94.38 162 GLN A C 1
ATOM 1348 O O . GLN A 1 162 ? -9.131 12.109 28.865 1.00 94.38 162 GLN A O 1
ATOM 1353 N N . ARG A 1 163 ? -8.038 10.249 28.266 1.00 96.81 163 ARG A N 1
ATOM 1354 C CA . ARG A 1 163 ? -6.773 10.618 28.924 1.00 96.81 163 ARG A CA 1
ATOM 1355 C C . ARG A 1 163 ? -5.921 11.548 28.065 1.00 96.81 163 ARG A C 1
ATOM 1357 O O . ARG A 1 163 ? -5.156 12.332 28.613 1.00 96.81 163 ARG A O 1
ATOM 1364 N N . ALA A 1 164 ? -6.021 11.428 26.743 1.00 96.56 164 ALA A N 1
ATOM 1365 C CA . ALA A 1 164 ? -5.216 12.195 25.799 1.00 96.56 164 ALA A CA 1
ATOM 1366 C C . ALA A 1 164 ? -5.832 13.560 25.441 1.00 96.56 164 ALA A C 1
ATOM 1368 O O . ALA A 1 164 ? -5.094 14.484 25.108 1.00 96.56 164 ALA A O 1
ATOM 1369 N N . PHE A 1 165 ? -7.159 13.695 25.511 1.00 94.62 165 PHE A N 1
ATOM 1370 C CA . PHE A 1 165 ? -7.890 14.868 25.029 1.00 94.62 165 PHE A CA 1
ATOM 1371 C C . PHE A 1 165 ? -8.953 15.336 26.025 1.00 94.62 165 PHE A C 1
ATOM 1373 O O . PHE A 1 165 ? -9.548 14.534 26.746 1.00 94.62 165 PHE A O 1
ATOM 1380 N N . SER A 1 166 ? -9.236 16.640 26.033 1.00 92.25 166 SER A N 1
ATOM 1381 C CA . SER A 1 166 ? -10.304 17.199 26.863 1.00 92.25 166 SER A CA 1
ATOM 1382 C C . SER A 1 166 ? -11.701 16.815 26.341 1.00 92.25 166 SER A C 1
ATOM 1384 O O . SER A 1 166 ? -11.876 16.556 25.145 1.00 92.25 166 SER A O 1
ATOM 1386 N N . PRO A 1 167 ? -12.742 16.844 27.196 1.00 88.62 167 PRO A N 1
ATOM 1387 C CA . PRO A 1 167 ? -14.119 16.599 26.763 1.00 88.62 167 PRO A CA 1
ATOM 1388 C C . PRO A 1 167 ? -14.591 17.534 25.639 1.00 88.62 167 PRO A C 1
ATOM 1390 O O . PRO A 1 167 ? -15.321 17.101 24.745 1.00 88.62 167 PRO A O 1
ATOM 1393 N N . GLN A 1 168 ? -14.153 18.801 25.640 1.00 88.00 168 GLN A N 1
ATOM 1394 C CA . GLN A 1 168 ? -14.497 19.750 24.576 1.00 88.00 168 GLN A CA 1
ATOM 1395 C C . GLN A 1 168 ? -13.841 19.368 23.244 1.00 88.00 168 GLN A C 1
ATOM 1397 O O . GLN A 1 168 ? -14.491 19.447 22.204 1.00 88.00 168 GLN A O 1
ATOM 1402 N N . GLN A 1 169 ? -12.584 18.910 23.273 1.00 90.50 169 GLN A N 1
ATOM 1403 C CA . GLN A 1 169 ? -11.876 18.460 22.072 1.00 90.50 169 GLN A CA 1
ATOM 1404 C C . GLN A 1 169 ? -12.529 17.214 21.469 1.00 90.50 169 GLN A C 1
ATOM 1406 O O . GLN A 1 169 ? -12.700 17.147 20.258 1.00 90.50 169 GLN A O 1
ATOM 1411 N N . LEU A 1 170 ? -12.939 16.252 22.303 1.00 89.81 170 LEU A N 1
ATOM 1412 C CA . LEU A 1 170 ? -13.563 15.011 21.833 1.00 89.81 170 LEU A CA 1
ATOM 1413 C C . LEU A 1 170 ? -14.977 15.221 21.279 1.00 89.81 170 LEU A C 1
ATOM 1415 O O . LEU A 1 170 ? -15.348 14.567 20.309 1.00 89.81 170 LEU A O 1
ATOM 1419 N N . THR A 1 171 ? -15.757 16.138 21.858 1.00 85.56 171 THR A N 1
ATOM 1420 C CA . THR A 1 171 ? -17.124 16.429 21.388 1.00 85.56 171 THR A CA 1
ATOM 1421 C C . THR A 1 171 ? -17.139 16.967 19.953 1.00 85.56 171 THR A C 1
ATOM 1423 O O . THR A 1 171 ? -18.014 16.598 19.175 1.00 85.56 171 THR A O 1
ATOM 1426 N N . GLY A 1 172 ? -16.164 17.809 19.593 1.00 84.56 172 GLY A N 1
ATOM 1427 C CA . GLY A 1 172 ? -16.026 18.391 18.252 1.00 84.56 172 GLY A CA 1
ATOM 1428 C C . GLY A 1 172 ? -15.092 17.627 17.309 1.00 84.56 172 GLY A C 1
ATOM 1429 O O . GLY A 1 172 ? -14.759 18.149 16.248 1.00 84.56 172 GLY A O 1
ATOM 1430 N N . ALA A 1 173 ? -14.617 16.439 17.694 1.00 90.06 173 ALA A N 1
ATOM 1431 C CA . ALA A 1 173 ? -13.627 15.700 16.919 1.00 90.06 173 ALA A CA 1
ATOM 1432 C C . ALA A 1 173 ? -14.243 14.955 15.724 1.00 90.06 173 ALA A C 1
ATOM 1434 O O . ALA A 1 173 ? -15.293 14.312 15.834 1.00 90.06 173 ALA A O 1
ATOM 1435 N N . THR A 1 174 ? -13.498 14.959 14.619 1.00 93.19 174 THR A N 1
ATOM 1436 C CA . THR A 1 174 ? -13.723 14.099 13.453 1.00 93.19 174 THR A CA 1
ATOM 1437 C C . THR A 1 174 ? -12.584 13.092 13.349 1.00 93.19 174 THR A C 1
ATOM 1439 O O . THR A 1 174 ? -11.410 13.456 13.417 1.00 93.19 174 THR A O 1
ATOM 1442 N N . PHE A 1 175 ? -12.930 11.824 13.165 1.00 93.69 175 PHE A N 1
ATOM 1443 C CA . PHE A 1 175 ? -11.999 10.721 12.978 1.00 93.69 175 PHE A CA 1
ATOM 1444 C C . PHE A 1 175 ? -11.974 10.344 11.501 1.00 93.69 175 PHE A C 1
ATOM 1446 O O . PHE A 1 175 ? -12.988 9.905 10.966 1.00 93.69 175 PHE A O 1
ATOM 1453 N N . GLN A 1 176 ? -10.820 10.487 10.850 1.00 95.38 176 GLN A N 1
ATOM 1454 C CA . GLN A 1 176 ? -10.623 9.996 9.486 1.00 95.38 176 GLN A CA 1
ATOM 1455 C C . GLN A 1 176 ? -10.000 8.604 9.544 1.00 95.38 176 GLN A C 1
ATOM 1457 O O . GLN A 1 176 ? -8.837 8.448 9.920 1.00 95.38 176 GLN A O 1
ATOM 1462 N N . ILE A 1 177 ? -10.783 7.585 9.202 1.00 95.19 177 ILE A N 1
ATOM 1463 C CA . ILE A 1 177 ? -10.368 6.183 9.268 1.00 95.19 177 ILE A CA 1
ATOM 1464 C C . ILE A 1 177 ? -10.132 5.671 7.853 1.00 95.19 177 ILE A C 1
ATOM 1466 O O . ILE A 1 177 ? -11.013 5.770 7.001 1.00 95.19 177 ILE A O 1
ATOM 1470 N N . ALA A 1 178 ? -8.944 5.122 7.595 1.00 95.62 178 ALA A N 1
ATOM 1471 C CA . ALA A 1 178 ? -8.622 4.522 6.305 1.00 95.62 178 ALA A CA 1
ATOM 1472 C C . ALA A 1 178 ? -9.606 3.392 5.953 1.00 95.62 178 ALA A C 1
ATOM 1474 O O . ALA A 1 178 ? -9.999 2.608 6.816 1.00 95.62 178 ALA A O 1
ATOM 1475 N N . ASN A 1 179 ? -9.977 3.295 4.676 1.00 92.75 179 ASN A N 1
ATOM 1476 C CA . ASN A 1 179 ? -10.919 2.279 4.199 1.00 92.75 179 ASN A CA 1
ATOM 1477 C C . ASN A 1 179 ? -10.337 0.863 4.224 1.00 92.75 179 ASN A C 1
ATOM 1479 O O . ASN A 1 179 ? -11.081 -0.099 4.380 1.00 92.75 179 ASN A O 1
ATOM 1483 N N . GLU A 1 180 ? -9.017 0.747 4.088 1.00 93.81 180 GLU A N 1
ATOM 1484 C CA . GLU A 1 180 ? -8.299 -0.524 4.053 1.00 93.81 180 GLU A CA 1
ATOM 1485 C C . GLU A 1 180 ? -7.505 -0.738 5.345 1.00 93.81 180 GLU A C 1
ATOM 1487 O O . GLU A 1 180 ? -6.838 0.172 5.847 1.00 93.81 180 GLU A O 1
ATOM 1492 N N . LEU A 1 181 ? -7.532 -1.969 5.861 1.00 95.06 181 LEU A N 1
ATOM 1493 C CA . LEU A 1 181 ? -6.727 -2.370 7.013 1.00 95.06 181 LEU A CA 1
ATOM 1494 C C . LEU A 1 181 ? -5.263 -2.609 6.619 1.00 95.06 181 LEU A C 1
ATOM 1496 O O . LEU A 1 181 ? -4.945 -3.180 5.573 1.00 95.06 181 LEU A O 1
ATOM 1500 N N . PHE A 1 182 ? -4.349 -2.228 7.511 1.00 95.56 182 PHE A N 1
ATOM 1501 C CA . PHE A 1 182 ? -2.910 -2.404 7.323 1.00 95.56 182 PHE A CA 1
ATOM 1502 C C . PHE A 1 182 ? -2.442 -3.691 8.011 1.00 95.56 182 PHE A C 1
ATOM 1504 O O . PHE A 1 182 ? -2.124 -3.701 9.198 1.00 95.56 182 PHE A O 1
ATOM 1511 N N . TYR A 1 183 ? -2.378 -4.787 7.256 1.00 94.56 183 TYR A N 1
ATOM 1512 C CA . TYR A 1 183 ? -1.964 -6.094 7.775 1.00 94.56 183 TYR A CA 1
ATOM 1513 C C . TYR A 1 183 ? -0.442 -6.218 7.918 1.00 94.56 183 TYR A C 1
ATOM 1515 O O . TYR A 1 183 ? 0.309 -5.982 6.965 1.00 94.56 183 TYR A O 1
ATOM 1523 N N . ARG A 1 184 ? 0.026 -6.666 9.091 1.00 93.50 184 ARG A N 1
ATOM 1524 C CA . ARG A 1 184 ? 1.438 -6.995 9.333 1.00 93.50 184 ARG A CA 1
ATOM 1525 C C . ARG A 1 184 ? 1.582 -8.078 10.401 1.00 93.50 184 ARG A C 1
ATOM 1527 O O . ARG A 1 184 ? 1.278 -7.835 11.557 1.00 93.50 184 ARG A O 1
ATOM 1534 N N . ASN A 1 185 ? 2.191 -9.207 10.037 1.00 91.69 185 ASN A N 1
ATOM 1535 C CA . ASN A 1 185 ? 2.406 -10.358 10.922 1.00 91.69 185 ASN A CA 1
ATOM 1536 C C . ASN A 1 185 ? 1.097 -10.957 11.466 1.00 91.69 185 ASN A C 1
ATOM 1538 O O . ASN A 1 185 ? 0.380 -11.576 10.683 1.00 91.69 185 ASN A O 1
ATOM 1542 N N . LYS A 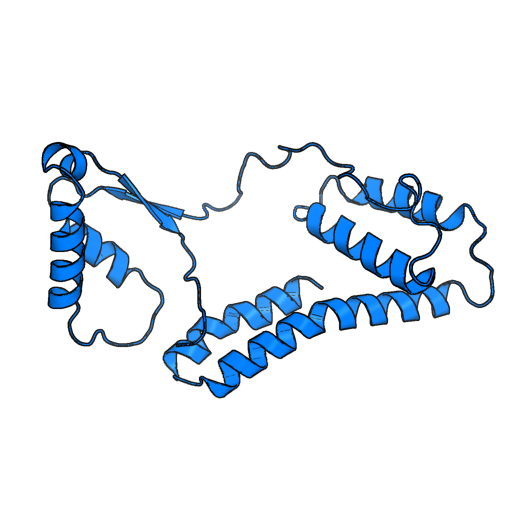1 186 ? 0.866 -10.835 12.778 1.00 89.62 186 LYS A N 1
ATOM 1543 C CA . LYS A 1 186 ? -0.305 -11.335 13.495 1.00 89.62 186 LYS A CA 1
ATOM 1544 C C . LYS A 1 186 ? -1.234 -10.180 13.781 1.00 89.62 186 LYS A C 1
ATOM 1546 O O . LYS A 1 186 ? -0.714 -9.137 14.235 1.00 89.62 186 LYS A O 1
#

Secondary structure (DSSP, 8-state):
-HHHHHHHHHTHHHHHHTT-HHHHHHHHHHHHHHHHHHHHHHHHHHHHHHTT----TTHHHHHHHHHHHHSTT-TTHHHHHHHHHHHHHHHTTT----TTTS-SS-SS-TT---S-SS-SEEEEE-TT-HHHHHHHHHHTS---S--S-HHHHHHHHHHHHHHHS-HHHHHT-EEEEESS------

InterPro domains:
  IPR010452 Isocitrate dehydrogenase kinasephosphatase [PTHR39559] (1-186)
  IPR046854 Isocitrate dehydrogenase kinase/phosphatase (AceK), regulatory domain [PF20423] (2-186)

pLDDT: mean 89.57, std 8.36, range [58.84, 98.44]

Sequence (186 aa):
QYGRFLEVTAGAQQRFEQADWPAVQQAMKKRIHLYDHHVGLVVEQLKCITGQKYFDADFPSRVKAVYIDLLPDYPRFEIAESFFNSVYCRLFKHRDLTPDKLFVFSSQPERRFRDIPRPLARDFTANGDLPAMLRSVLSDLPLRLPWEDLTRDIRYITQALQRAFSPQQLTGATFQIANELFYRNK

Foldseek 3Di:
DVVVLVVLVVCLLVCVLVVVLVVLVVSVVVSVVVLVVVLVVVLVVVCVVCPPPDPDPCNLLVVVVVLLVVLLVPPPSVVVLVSSQSNQCVNVVNPPPDVSRGCPDDPDDPCNCPDDVDDQWDKFACQLPQLVRQVVVVVLDPRPDDDPDSSVVSVVVVVVVVVVDPSVDNNGDMDTGGPDDDDDRD

Organism: Serratia marcescens (NCBI:txid615)